Protein AF-A0A8X8BQG2-F1 (afdb_monomer)

Solvent-accessible surface area (backbone atoms only — not comparable to full-atom values): 19677 Å² total; per-residue (Å²): 138,83,87,87,82,85,88,84,84,89,86,85,85,83,85,85,86,86,89,79,78,87,89,85,77,89,82,87,79,93,73,88,74,82,78,66,83,71,73,74,76,80,75,81,67,87,58,56,79,71,56,56,51,52,53,51,52,50,52,40,52,55,46,50,55,50,38,54,52,51,52,53,52,43,35,76,75,66,56,74,78,69,83,87,83,78,86,68,74,80,77,74,80,83,76,77,84,82,78,90,73,93,65,64,83,70,55,57,54,55,48,52,51,49,52,50,51,51,52,48,39,53,50,45,51,53,48,40,53,50,51,50,52,50,47,51,48,52,53,46,48,64,68,71,39,53,66,60,54,49,50,51,53,50,51,52,50,51,52,51,51,49,54,53,50,51,52,53,51,51,53,52,48,53,53,51,51,52,51,50,50,53,51,52,50,52,54,48,51,55,50,52,52,50,49,52,52,50,51,54,52,48,54,53,52,53,51,52,51,49,52,53,50,52,55,52,50,54,51,51,53,51,50,52,52,52,51,49,53,53,51,51,53,51,51,52,50,52,50,52,50,53,52,49,54,53,50,52,54,52,50,52,54,50,52,54,52,49,51,54,50,52,53,51,52,51,52,52,51,51,51,52,50,52,51,51,52,52,51,54,51,52,51,52,50,52,53,51,50,52,54,50,49,53,53,51,49,53,50,49,54,52,49,50,50,51,51,50,52,52,46,53,50,52,51,50,50,49,52,50,51,48,50,56,53,46,52,59,50,57,73,60,73,82,118

pLDDT: mean 79.55, std 23.67, range [27.92, 98.81]

InterPro domains:
  IPR038807 Coiled-coil domain-containing protein 150 [PTHR35352] (35-330)

Sequence (335 aa):
MEPAGRWKTRGGLVPPPDREGASILVMQEASGDKMLRSAVPSLQIAATVPEALTVLQQRIRVAEEQADGLLRNLGTQGLSKVENVVSVEPLRPVSPIQIRNASSGESDVLWKNYETLVSRMCRLESIIQTLKLNLFRLETEKELNPTHSAQLAQQLSSLQAEHLEELRAAQREVMRVRQQLNQLTQEKEAAEDEAKRLAAALEIATASKMDAAMAAEDLKLMKSEMSRRLQEAKGELAQQFGQRVLLEQSHEGLLQRLQNMETAISVEREQVHELQQKCQALESDTQSVKQKLLKEQQRADELELKCKDLKMAADAEKSRLTEMAEERKASTELT

Secondary structure (DSSP, 8-state):
------------------------------------------------HHHHHHHHHHHHHHHHHHHHHHHHHHIIIIITT--S------PPP-----------HHHHHHHHHHHHHHHHHHHHHHHHHHHHHHHHHHHHHHHH-HHHHHHHHHHHHHHHHHHHHHHHHHHHHHHHHHHHHHHHHHHHHHHHHHHHHHHHHHHHHHHHHHHHHHHHHHHHHHHHHHHHHHHHHHHHHHHHHHHHHHHHHHHHHHHHHHHHHHHHHHHHHHHHHHHHHHHHHHHHHHHHHHHHHHHHHHHHHHHHHHHHHHHHHHHHHHHHHHHHHHHHHHTTS--

Organism: Polypterus senegalus (NCBI:txid55291)

Foldseek 3Di:
DDDDDDDDDDDDDDDDDDDDDDDDDDDDDDDDDPPDPPPPPPPPPVDDLVRVLVVLVVLLVVLVVLLVVLVVLVCVLPPVDDPDDDPPPDDDDPDDDDPDDDDDPVVVVSVVSVSVSVSSSVVSVVSSVVSVVVSVVSVVCVVVVVVVVVVVVVVVVVVVVVVVVVVVVVVVVVVVVVVVVVVVVVVVVVVVVVVVVVVVVVVVVVVVVVVVVVVVVVVVVVVVVVVVVVVVVVVVVVVVVVVVVVVVVVVVVVVVVVVVVVVVVVVVVVVVVVVVVVVVVVVVVVVVVVVVVVVVVVVVVVVVVVVVVVVVVVVVVVVVVVVVVVVVVVVVVVD

Radius of gyration: 100.89 Å; Cα contacts (8 Å, |Δi|>4): 34; chains: 1; bounding box: 178×68×283 Å

Mean predicted aligned error: 19.78 Å

Structure (mmCIF, N/CA/C/O backbone):
data_AF-A0A8X8BQG2-F1
#
_entry.id   AF-A0A8X8BQG2-F1
#
loop_
_atom_site.group_PDB
_atom_site.id
_atom_site.type_symbol
_atom_site.label_atom_id
_atom_site.label_alt_id
_atom_site.label_comp_id
_atom_site.label_asym_id
_atom_site.label_entity_id
_atom_site.label_seq_id
_atom_site.pdbx_PDB_ins_code
_atom_site.Cartn_x
_atom_site.Cartn_y
_atom_site.Cartn_z
_atom_site.occupancy
_atom_site.B_iso_or_equiv
_atom_site.auth_seq_id
_atom_site.auth_comp_id
_atom_site.auth_asym_id
_atom_site.auth_atom_id
_atom_site.pdbx_PDB_model_num
ATOM 1 N N . MET A 1 1 ? -16.657 -31.973 24.631 1.00 43.72 1 MET A N 1
ATOM 2 C CA . MET A 1 1 ? -16.948 -33.266 25.281 1.00 43.72 1 MET A CA 1
ATOM 3 C C . MET A 1 1 ? -16.886 -33.051 26.782 1.00 43.72 1 MET A C 1
ATOM 5 O O . MET A 1 1 ? -15.828 -33.159 27.374 1.00 43.72 1 MET A O 1
ATOM 9 N N . GLU A 1 2 ? -18.013 -32.682 27.371 1.00 50.88 2 GLU A N 1
ATOM 10 C CA . GLU A 1 2 ? -18.410 -33.208 28.680 1.00 50.88 2 GLU A CA 1
ATOM 11 C C . GLU A 1 2 ? -19.417 -34.335 28.368 1.00 50.88 2 GLU A C 1
ATOM 13 O O . GLU A 1 2 ? -20.003 -34.285 27.275 1.00 50.88 2 GLU A O 1
ATOM 18 N N . PRO A 1 3 ? -19.623 -35.364 29.219 1.00 56.59 3 PRO A N 1
ATOM 19 C CA . PRO A 1 3 ? -20.464 -35.126 30.399 1.00 56.59 3 PRO A CA 1
ATOM 20 C C . PRO A 1 3 ? -20.288 -36.097 31.592 1.00 56.59 3 PRO A C 1
ATOM 22 O O . PRO A 1 3 ? -19.560 -37.082 31.533 1.00 56.59 3 PRO A O 1
ATOM 25 N N . ALA A 1 4 ? -21.122 -35.842 32.609 1.00 41.09 4 ALA A N 1
ATOM 26 C CA . ALA A 1 4 ? -21.548 -36.701 33.727 1.00 41.09 4 ALA A CA 1
ATOM 27 C C . ALA A 1 4 ? -20.751 -36.524 35.033 1.00 41.09 4 ALA A C 1
ATOM 29 O O . ALA A 1 4 ? -19.535 -36.574 35.042 1.00 41.09 4 ALA A O 1
ATOM 30 N N . GLY A 1 5 ? -21.362 -36.347 36.206 1.00 38.25 5 GLY A N 1
ATOM 31 C CA . GLY A 1 5 ? -22.767 -36.396 36.613 1.00 38.25 5 GLY A CA 1
ATOM 32 C C . GLY A 1 5 ? -22.914 -35.751 38.002 1.00 38.25 5 GLY A C 1
ATOM 33 O O . GLY A 1 5 ? -21.965 -35.668 38.767 1.00 38.25 5 GLY A O 1
ATOM 34 N N . ARG A 1 6 ? -24.051 -35.111 38.282 1.00 41.34 6 ARG A N 1
ATOM 35 C CA . ARG A 1 6 ? -25.213 -35.686 38.993 1.00 41.34 6 ARG A CA 1
ATOM 36 C C . ARG A 1 6 ? -25.155 -35.516 40.530 1.00 41.34 6 ARG A C 1
ATOM 38 O O . ARG A 1 6 ? -24.670 -36.363 41.261 1.00 41.34 6 ARG A O 1
ATOM 45 N N . TRP A 1 7 ? -25.741 -34.397 40.959 1.00 39.78 7 TRP A N 1
ATOM 46 C CA . TRP A 1 7 ? -26.544 -34.098 42.158 1.00 39.78 7 TRP A CA 1
ATOM 47 C C . TRP A 1 7 ? -26.941 -35.245 43.118 1.00 39.78 7 TRP A C 1
ATOM 49 O O . TRP A 1 7 ? -27.477 -36.253 42.657 1.00 39.78 7 TRP A O 1
ATOM 59 N N . LYS A 1 8 ? -26.867 -34.990 44.445 1.00 43.44 8 LYS A N 1
ATOM 60 C CA . LYS A 1 8 ? -27.915 -35.266 45.477 1.00 43.44 8 LYS A CA 1
ATOM 61 C C . LYS A 1 8 ? -27.470 -34.789 46.882 1.00 43.44 8 LYS A C 1
ATOM 63 O O . LYS A 1 8 ? -26.455 -35.238 47.390 1.00 43.44 8 LYS A O 1
ATOM 68 N N . THR A 1 9 ? -28.022 -33.681 47.394 1.00 40.78 9 THR A N 1
ATOM 69 C CA . THR A 1 9 ? -29.116 -33.531 48.399 1.00 40.78 9 THR A CA 1
ATOM 70 C C . THR A 1 9 ? -28.762 -33.811 49.866 1.00 40.78 9 THR A C 1
ATOM 72 O O . THR A 1 9 ? -28.490 -34.943 50.252 1.00 40.78 9 THR A O 1
ATOM 75 N N . ARG A 1 10 ? -28.901 -32.756 50.687 1.00 41.41 10 ARG A N 1
ATOM 76 C CA . ARG A 1 10 ? -29.062 -32.794 52.150 1.00 41.41 10 ARG A CA 1
ATOM 77 C C . ARG A 1 10 ? -30.312 -33.592 52.523 1.00 41.41 10 ARG A C 1
ATOM 79 O O . ARG A 1 10 ? -31.368 -33.357 51.944 1.00 41.41 10 ARG A O 1
ATOM 86 N N . GLY A 1 11 ? -30.201 -34.437 53.542 1.00 36.44 11 GLY A N 1
ATOM 87 C CA . GLY A 1 11 ? -31.326 -34.951 54.317 1.00 36.44 11 GLY A CA 1
ATOM 88 C C . GLY A 1 11 ? -31.199 -34.455 55.752 1.00 36.44 11 GLY A C 1
ATOM 89 O O . GLY A 1 11 ? -30.477 -35.047 56.543 1.00 36.44 11 GLY A O 1
ATOM 90 N N . GLY A 1 12 ? -31.851 -33.336 56.062 1.00 40.69 12 GLY A N 1
ATOM 91 C CA . GLY A 1 12 ? -32.166 -32.937 57.429 1.00 40.69 12 GLY A CA 1
ATOM 92 C C . GLY A 1 12 ? -33.659 -33.153 57.624 1.00 40.69 12 GLY A C 1
ATOM 93 O O . GLY A 1 12 ? -34.451 -32.479 56.971 1.00 40.69 12 GLY A O 1
ATOM 94 N N . LEU A 1 13 ? -34.025 -34.114 58.471 1.00 38.75 13 LEU A N 1
ATOM 95 C CA . LEU A 1 13 ? -35.400 -34.378 58.885 1.00 38.75 13 LEU A CA 1
ATOM 96 C C . LEU A 1 13 ? -35.421 -34.432 60.417 1.00 38.75 13 LEU A C 1
ATOM 98 O O . LEU A 1 13 ? -35.008 -35.417 61.018 1.00 38.75 13 LEU A O 1
ATOM 102 N N . VAL A 1 14 ? -35.873 -33.344 61.030 1.00 54.09 14 VAL A N 1
ATOM 103 C CA . VAL A 1 14 ? -36.501 -33.306 62.358 1.00 54.09 14 VAL A CA 1
ATOM 104 C C . VAL A 1 14 ? -37.635 -32.299 62.193 1.00 54.09 14 VAL A C 1
ATOM 106 O O . VAL A 1 14 ? -37.362 -31.180 61.748 1.00 54.09 14 VAL A O 1
ATOM 109 N N . PRO A 1 15 ? -38.904 -32.711 62.362 1.00 52.19 15 PRO A N 1
ATOM 110 C CA . PRO A 1 15 ? -39.670 -32.283 63.546 1.00 52.19 15 PRO A CA 1
ATOM 111 C C . PRO A 1 15 ? -40.758 -33.336 63.941 1.00 52.19 15 PRO A C 1
ATOM 113 O O . PRO A 1 15 ? -40.681 -34.461 63.458 1.00 52.19 15 PRO A O 1
ATOM 116 N N . PRO A 1 16 ? -41.753 -33.038 64.807 1.00 51.84 16 PRO A N 1
ATOM 117 C CA . PRO A 1 16 ? -41.630 -33.051 66.264 1.00 51.84 16 PRO A CA 1
ATOM 118 C C . PRO A 1 16 ? -42.799 -33.894 66.883 1.00 51.84 16 PRO A C 1
ATOM 120 O O . PRO A 1 16 ? -43.162 -34.886 66.261 1.00 51.84 16 PRO A O 1
ATOM 123 N N . PRO A 1 17 ? -43.331 -33.644 68.104 1.00 44.53 17 PRO A N 1
ATOM 124 C CA . PRO A 1 17 ? -43.774 -34.703 69.009 1.00 44.53 17 PRO A CA 1
ATOM 125 C C . PRO A 1 17 ? -45.245 -35.118 68.829 1.00 44.53 17 PRO A C 1
ATOM 127 O O . PRO A 1 17 ? -46.135 -34.274 68.700 1.00 44.53 17 PRO A O 1
ATOM 130 N N . ASP A 1 18 ? -45.504 -36.417 68.956 1.00 36.09 18 ASP A N 1
ATOM 131 C CA . ASP A 1 18 ? -46.854 -36.937 69.137 1.00 36.09 18 ASP A CA 1
ATOM 132 C C . ASP A 1 18 ? -47.350 -36.684 70.565 1.00 36.09 18 ASP A C 1
ATOM 134 O O . ASP A 1 18 ? -46.710 -37.011 71.568 1.00 36.09 18 ASP A O 1
ATOM 138 N N . ARG A 1 19 ? -48.530 -36.066 70.618 1.00 45.44 19 ARG A N 1
ATOM 139 C CA . ARG A 1 19 ? -49.443 -36.037 71.756 1.00 45.44 19 ARG A CA 1
ATOM 140 C C . ARG A 1 19 ? -50.171 -37.377 71.836 1.00 45.44 19 ARG A C 1
ATOM 142 O O . ARG A 1 19 ? -51.072 -37.584 71.041 1.00 45.44 19 ARG A O 1
ATOM 149 N N . GLU A 1 20 ? -49.911 -38.160 72.870 1.00 35.06 20 GLU A N 1
ATOM 150 C CA . GLU A 1 20 ? -50.863 -39.059 73.543 1.00 35.06 20 GLU A CA 1
ATOM 151 C C . GLU A 1 20 ? -50.323 -39.209 74.975 1.00 35.06 20 GLU A C 1
ATOM 153 O O . GLU A 1 20 ? -49.119 -39.243 75.184 1.00 35.06 20 GLU A O 1
ATOM 158 N N . GLY A 1 21 ? -51.082 -39.235 76.056 1.00 33.41 21 GLY A N 1
ATOM 159 C CA . GLY A 1 21 ? -52.504 -39.368 76.253 1.00 33.41 21 GLY A CA 1
ATOM 160 C C . GLY A 1 21 ? -52.675 -39.739 77.728 1.00 33.41 21 GLY A C 1
ATOM 161 O O . GLY A 1 21 ? -51.846 -40.438 78.298 1.00 33.41 21 GLY A O 1
ATOM 162 N N . ALA A 1 22 ? -53.738 -39.209 78.321 1.00 31.59 22 ALA A N 1
ATOM 163 C CA . ALA A 1 22 ? -54.476 -39.755 79.456 1.00 31.59 22 ALA A CA 1
ATOM 164 C C . ALA A 1 22 ? -53.711 -40.236 80.714 1.00 31.59 22 ALA A C 1
ATOM 166 O O . ALA A 1 22 ? -53.231 -41.360 80.790 1.00 31.59 22 ALA A O 1
ATOM 167 N N . SER A 1 23 ? -53.855 -39.461 81.795 1.00 30.25 23 SER A N 1
ATOM 168 C CA . SER A 1 23 ? -54.240 -40.044 83.086 1.00 30.25 23 SER A CA 1
ATOM 169 C C . SER A 1 23 ? -55.621 -39.519 83.460 1.00 30.25 23 SER A C 1
ATOM 171 O O . SER A 1 23 ? -55.797 -38.358 83.824 1.00 30.25 23 SER A O 1
ATOM 173 N N . ILE A 1 24 ? -56.600 -40.406 83.310 1.00 39.25 24 ILE A N 1
ATOM 174 C CA . ILE A 1 24 ? -57.913 -40.357 83.944 1.00 39.25 24 ILE A CA 1
ATOM 175 C C . ILE A 1 24 ? -57.762 -41.044 85.304 1.00 39.25 24 ILE A C 1
ATOM 177 O O . ILE A 1 24 ? -57.323 -42.188 85.346 1.00 39.25 24 ILE A O 1
ATOM 181 N N . LEU A 1 25 ? -58.165 -40.372 86.381 1.00 33.66 25 LEU A N 1
ATOM 182 C CA . LEU A 1 25 ? -58.749 -40.959 87.599 1.00 33.66 25 LEU A CA 1
ATOM 183 C C . LEU A 1 25 ? -59.399 -39.783 88.358 1.00 33.66 25 LEU A C 1
ATOM 185 O O . LEU A 1 25 ? -58.705 -38.914 88.872 1.00 33.66 25 LEU A O 1
ATOM 189 N N . VAL A 1 26 ? -60.687 -39.501 88.151 1.00 36.78 26 VAL A N 1
ATOM 190 C CA . VAL A 1 26 ? -61.825 -40.018 88.940 1.00 36.78 26 VAL A CA 1
ATOM 191 C C . VAL A 1 26 ? -61.576 -39.942 90.447 1.00 36.78 26 VAL A C 1
ATOM 193 O O . VAL A 1 26 ? -60.887 -40.805 90.970 1.00 36.78 26 VAL A O 1
ATOM 196 N N . MET A 1 27 ? -62.198 -38.960 91.111 1.00 29.66 27 MET A N 1
ATOM 197 C CA . MET A 1 27 ? -63.018 -39.087 92.335 1.00 29.66 27 MET A CA 1
ATOM 198 C C . MET A 1 27 ? -63.899 -37.817 92.386 1.00 29.66 27 MET A C 1
ATOM 200 O O . MET A 1 27 ? -63.373 -36.713 92.379 1.00 29.66 27 MET A O 1
ATOM 204 N N . GLN A 1 28 ? -65.196 -37.867 92.086 1.00 29.77 28 GLN A N 1
ATOM 205 C CA . GLN A 1 28 ? -66.304 -38.429 92.864 1.00 29.77 28 GLN A CA 1
ATOM 206 C C . GLN A 1 28 ? -66.872 -37.428 93.889 1.00 29.77 28 GLN A C 1
ATOM 208 O O . GLN A 1 28 ? -66.160 -36.857 94.703 1.00 29.77 28 GLN A O 1
ATOM 213 N N . GLU A 1 29 ? -68.198 -37.296 93.794 1.00 27.92 29 GLU A N 1
ATOM 214 C CA . GLU A 1 29 ? -69.158 -36.791 94.781 1.00 27.92 29 GLU A CA 1
ATOM 215 C C . GLU A 1 29 ? -69.366 -35.277 94.929 1.00 27.92 29 GLU A C 1
ATOM 217 O O . GLU A 1 29 ? -68.832 -34.578 95.784 1.00 27.92 29 GLU A O 1
ATOM 222 N N . ALA A 1 30 ? -70.337 -34.822 94.134 1.00 35.78 30 ALA A N 1
ATOM 223 C CA . ALA A 1 30 ? -71.297 -33.815 94.541 1.00 35.78 30 ALA A CA 1
ATOM 224 C C . ALA A 1 30 ? -72.004 -34.254 95.838 1.00 35.78 30 ALA A C 1
ATOM 226 O O . ALA A 1 30 ? -72.885 -35.112 95.817 1.00 35.78 30 ALA A O 1
ATOM 227 N N . SER A 1 31 ? -71.641 -33.628 96.956 1.00 31.09 31 SER A N 1
ATOM 228 C CA . SER A 1 31 ? -72.487 -33.563 98.144 1.00 31.09 31 SER A CA 1
ATOM 229 C C . SER A 1 31 ? -73.116 -32.177 98.178 1.00 31.09 31 SER A C 1
ATOM 231 O O . SER A 1 31 ? -72.439 -31.164 98.358 1.00 31.09 31 SER A O 1
ATOM 233 N N . GLY A 1 32 ? -74.416 -32.128 97.893 1.00 44.62 32 GLY A N 1
ATOM 234 C CA . GLY A 1 32 ? -75.208 -30.918 98.004 1.00 44.62 32 GLY A CA 1
ATOM 235 C C . GLY A 1 32 ? -75.351 -30.544 99.467 1.00 44.62 32 GLY A C 1
ATOM 236 O O . GLY A 1 32 ? -76.166 -31.140 100.166 1.00 44.62 32 GLY A O 1
ATOM 237 N N . ASP A 1 33 ? -74.607 -29.531 99.902 1.00 28.62 33 ASP A N 1
ATOM 238 C CA . ASP A 1 33 ? -74.829 -28.922 101.202 1.00 28.62 33 ASP A CA 1
ATOM 239 C C . ASP A 1 33 ? -75.631 -27.632 101.027 1.00 28.62 33 ASP A C 1
ATOM 241 O O . ASP A 1 33 ? -75.160 -26.592 100.556 1.00 28.62 33 ASP A O 1
ATOM 245 N N . LYS A 1 34 ? -76.915 -27.737 101.372 1.00 39.34 34 LYS A N 1
ATOM 246 C CA . LYS A 1 34 ? -77.787 -26.599 101.634 1.00 39.34 34 LYS A CA 1
ATOM 247 C C . LYS A 1 34 ? -77.178 -25.839 102.812 1.00 39.34 34 LYS A C 1
ATOM 249 O O . LYS A 1 34 ? -77.513 -26.125 103.958 1.00 39.34 34 LYS A O 1
ATOM 254 N N . MET A 1 35 ? -76.350 -24.827 102.556 1.00 28.84 35 MET A N 1
ATOM 255 C CA . MET A 1 35 ? -76.035 -23.836 103.585 1.00 28.84 35 MET A CA 1
ATOM 256 C C . MET A 1 35 ? -77.265 -22.954 103.795 1.00 28.84 35 MET A C 1
ATOM 258 O O . MET A 1 35 ? -77.428 -21.866 103.242 1.00 28.84 35 MET A O 1
ATOM 262 N N . LEU A 1 36 ? -78.159 -23.487 104.629 1.00 35.44 36 LEU A N 1
ATOM 263 C CA . LEU A 1 36 ? -78.955 -22.722 105.567 1.00 35.44 36 LEU A CA 1
ATOM 264 C C . LEU A 1 36 ? -78.136 -21.508 105.996 1.00 35.44 36 LEU A C 1
ATOM 266 O O . LEU A 1 36 ? -76.979 -21.637 106.396 1.00 35.44 36 LEU A O 1
ATOM 270 N N . ARG A 1 37 ? -78.751 -20.333 105.876 1.00 37.59 37 ARG A N 1
ATOM 271 C CA . ARG A 1 37 ? -78.286 -19.074 106.444 1.00 37.59 37 ARG A CA 1
ATOM 272 C C . ARG A 1 37 ? -77.947 -19.335 107.915 1.00 37.59 37 ARG A C 1
ATOM 274 O O . ARG A 1 37 ? -78.824 -19.262 108.770 1.00 37.59 37 ARG A O 1
ATOM 281 N N . SER A 1 38 ? -76.691 -19.679 108.199 1.00 29.20 38 SER A N 1
ATOM 282 C CA . SER A 1 38 ? -76.178 -19.721 109.557 1.00 29.20 38 SER A CA 1
ATOM 283 C C . SER A 1 38 ? -76.206 -18.277 110.001 1.00 29.20 38 SER A C 1
ATOM 285 O O . SER A 1 38 ? -75.390 -17.464 109.564 1.00 29.20 38 SER A O 1
ATOM 287 N N . ALA A 1 39 ? -77.228 -17.937 110.784 1.00 36.00 39 ALA A N 1
ATOM 288 C CA . ALA A 1 39 ? -77.245 -16.711 111.546 1.00 36.00 39 ALA A CA 1
ATOM 289 C C . ALA A 1 39 ? -75.889 -16.641 112.244 1.00 36.00 39 ALA A C 1
ATOM 291 O O . ALA A 1 39 ? -75.544 -17.528 113.024 1.00 36.00 39 ALA A O 1
ATOM 292 N N . VAL A 1 40 ? -75.086 -15.644 111.870 1.00 31.53 40 VAL A N 1
ATOM 293 C CA . VAL A 1 40 ? -73.849 -15.333 112.575 1.00 31.53 40 VAL A CA 1
ATOM 294 C C . VAL A 1 40 ? -74.253 -15.226 114.043 1.00 31.53 40 VAL A C 1
ATOM 296 O O . VAL A 1 40 ? -75.119 -14.396 114.349 1.00 31.53 40 VAL A O 1
ATOM 299 N N . PRO A 1 41 ? -73.725 -16.076 114.942 1.00 31.58 41 PRO A N 1
ATOM 300 C CA . PRO A 1 41 ? -73.991 -15.913 116.354 1.00 31.58 41 PRO A CA 1
ATOM 301 C C . PRO A 1 41 ? -73.553 -14.497 116.684 1.00 31.58 41 PRO A C 1
ATOM 303 O O . PRO A 1 41 ? -72.407 -14.118 116.427 1.00 31.58 41 PRO A O 1
ATOM 306 N N . SER A 1 42 ? -74.482 -13.689 117.184 1.00 35.66 42 SER A N 1
ATOM 307 C CA . SER A 1 42 ? -74.118 -12.417 117.782 1.00 35.66 42 SER A CA 1
ATOM 308 C C . SER A 1 42 ? -73.311 -12.779 119.019 1.00 35.66 42 SER A C 1
ATOM 310 O O . SER A 1 42 ? -73.880 -13.018 120.081 1.00 35.66 42 SER A O 1
ATOM 312 N N . LEU A 1 43 ? -71.990 -12.912 118.865 1.00 35.16 43 LEU A N 1
ATOM 313 C CA . LEU A 1 43 ? -71.078 -12.897 119.991 1.00 35.16 43 LEU A CA 1
ATOM 314 C C . LEU A 1 43 ? -71.271 -11.518 120.615 1.00 35.16 43 LEU A C 1
ATOM 316 O O . LEU A 1 43 ? -70.682 -10.530 120.182 1.00 35.16 43 LEU A O 1
ATOM 320 N N . GLN A 1 44 ? -72.153 -11.455 121.609 1.00 40.69 44 GLN A N 1
ATOM 321 C CA . GLN A 1 44 ? -72.168 -10.393 122.597 1.00 40.69 44 GLN A CA 1
ATOM 322 C C . GLN A 1 44 ? -70.884 -10.546 123.414 1.00 40.69 44 GLN A C 1
ATOM 324 O O . GLN A 1 44 ? -70.886 -10.998 124.553 1.00 40.69 44 GLN A O 1
ATOM 329 N N . ILE A 1 45 ? -69.754 -10.222 122.789 1.00 38.88 45 ILE A N 1
ATOM 330 C CA . ILE A 1 45 ? -68.567 -9.835 123.524 1.00 38.88 45 ILE A CA 1
ATOM 331 C C . ILE A 1 45 ? -68.932 -8.453 124.038 1.00 38.88 45 ILE A C 1
ATOM 333 O O . ILE A 1 45 ? -69.142 -7.530 123.249 1.00 38.88 45 ILE A O 1
ATOM 337 N N . ALA A 1 46 ? -69.071 -8.337 125.355 1.00 39.09 46 ALA A N 1
ATOM 338 C CA . ALA A 1 46 ? -69.074 -7.061 126.047 1.00 39.09 46 ALA A CA 1
ATOM 339 C C . ALA A 1 46 ? -67.688 -6.421 125.861 1.00 39.09 46 ALA A C 1
ATOM 341 O O . ALA A 1 46 ? -66.869 -6.398 126.770 1.00 39.09 46 ALA A O 1
ATOM 342 N N . ALA A 1 47 ? -67.406 -5.984 124.635 1.00 43.06 47 ALA A N 1
ATOM 343 C CA . ALA A 1 47 ? -66.249 -5.190 124.307 1.00 43.06 47 ALA A CA 1
ATOM 344 C C . ALA A 1 47 ? -66.525 -3.811 124.886 1.00 43.06 47 ALA A C 1
ATOM 346 O O . ALA A 1 47 ? -67.537 -3.175 124.566 1.00 43.06 47 ALA A O 1
ATOM 347 N N . THR A 1 48 ? -65.639 -3.350 125.756 1.00 47.94 48 THR A N 1
ATOM 348 C CA . THR A 1 48 ? -65.657 -1.937 126.125 1.00 47.94 48 THR A CA 1
ATOM 349 C C . THR A 1 48 ? -65.455 -1.117 124.840 1.00 47.94 48 THR A C 1
ATOM 351 O O . THR A 1 48 ? -64.741 -1.544 123.933 1.00 47.94 48 THR A O 1
ATOM 354 N N . VAL A 1 49 ? -66.102 0.050 124.713 1.00 56.38 49 VAL A N 1
ATOM 355 C CA . VAL A 1 49 ? -66.047 0.935 123.520 1.00 56.38 49 VAL A CA 1
ATOM 356 C C . VAL A 1 49 ? -64.636 1.073 122.883 1.00 56.38 49 VAL A C 1
ATOM 358 O O . VAL A 1 49 ? -64.558 1.115 121.652 1.00 56.38 49 VAL A O 1
ATOM 361 N N . PRO A 1 50 ? -63.515 1.066 123.641 1.00 61.66 50 PRO A N 1
ATOM 362 C CA . PRO A 1 50 ? -62.156 1.073 123.083 1.00 61.66 50 PRO A CA 1
ATOM 363 C C . PRO A 1 50 ? -61.743 -0.188 122.296 1.00 61.66 50 PRO A C 1
ATOM 365 O O . PRO A 1 50 ? -61.026 -0.076 121.305 1.00 61.66 50 PRO A O 1
ATOM 368 N N . GLU A 1 51 ? -62.186 -1.383 122.689 1.00 66.88 51 GLU A N 1
ATOM 369 C CA . GLU A 1 51 ? -61.772 -2.662 122.078 1.00 66.88 51 GLU A CA 1
ATOM 370 C C . GLU A 1 51 ? -62.458 -2.909 120.723 1.00 66.88 51 GLU A C 1
ATOM 372 O O . GLU A 1 51 ? -61.864 -3.454 119.795 1.00 66.88 51 GLU A O 1
ATOM 377 N N . ALA A 1 52 ? -63.699 -2.446 120.554 1.00 69.56 52 ALA A N 1
ATOM 378 C CA . ALA A 1 52 ? -64.391 -2.508 119.265 1.00 69.56 52 ALA A CA 1
ATOM 379 C C . ALA A 1 52 ? -63.752 -1.575 118.215 1.00 69.56 52 ALA A C 1
ATOM 381 O O . ALA A 1 52 ? -63.722 -1.899 117.023 1.00 69.56 52 ALA A O 1
ATOM 382 N N . LEU A 1 53 ? -63.205 -0.434 118.653 1.00 76.12 53 LEU A N 1
ATOM 383 C CA . LEU A 1 53 ? -62.497 0.518 117.793 1.00 76.12 53 LEU A CA 1
ATOM 384 C C . LEU A 1 53 ? -61.166 -0.054 117.283 1.00 76.12 53 LEU A C 1
ATOM 386 O O . LEU A 1 53 ? -60.866 0.097 116.099 1.00 76.12 53 LEU A O 1
ATOM 390 N N . THR A 1 54 ? -60.395 -0.749 118.127 1.00 82.19 54 THR A N 1
ATOM 391 C CA . THR A 1 54 ? -59.119 -1.366 117.715 1.00 82.19 54 THR A CA 1
ATOM 392 C C . THR A 1 54 ? -59.331 -2.522 116.738 1.00 82.19 54 THR A C 1
ATOM 394 O O . THR A 1 54 ? -58.621 -2.615 115.735 1.00 82.19 54 THR A O 1
ATOM 397 N N . VAL A 1 55 ? -60.356 -3.355 116.952 1.00 84.88 55 VAL A N 1
ATOM 398 C CA . VAL A 1 55 ? -60.731 -4.427 116.012 1.00 84.88 55 VAL A CA 1
ATOM 399 C C . VAL A 1 55 ? -61.160 -3.856 114.656 1.00 84.88 55 VAL A C 1
ATOM 401 O O . VAL A 1 55 ? -60.761 -4.377 113.612 1.00 84.88 55 VAL A O 1
ATOM 404 N N . LEU A 1 56 ? -61.941 -2.771 114.642 1.00 85.06 56 LEU A N 1
ATOM 405 C CA . LEU A 1 56 ? -62.371 -2.121 113.402 1.00 85.06 56 LEU A CA 1
ATOM 406 C C . LEU A 1 56 ? -61.196 -1.469 112.659 1.00 85.06 56 LEU A C 1
ATOM 408 O O . LEU A 1 56 ? -61.083 -1.619 111.445 1.00 85.06 56 LEU A O 1
ATOM 412 N N . GLN A 1 57 ? -60.281 -0.818 113.378 1.00 85.69 57 GLN A N 1
ATOM 413 C CA . GLN A 1 57 ? -59.039 -0.291 112.807 1.00 85.69 57 GLN A CA 1
ATOM 414 C C . GLN A 1 57 ? -58.161 -1.397 112.210 1.00 85.69 57 GLN A C 1
ATOM 416 O O . GLN A 1 57 ? -57.605 -1.210 111.130 1.00 85.69 57 GLN A O 1
ATOM 421 N N . GLN A 1 58 ? -58.063 -2.555 112.868 1.00 89.94 58 GLN A N 1
ATOM 422 C CA . GLN A 1 58 ? -57.314 -3.694 112.339 1.00 89.94 58 GLN A CA 1
ATOM 423 C C . GLN A 1 58 ? -57.956 -4.249 111.063 1.00 89.94 58 GLN A C 1
ATOM 425 O O . GLN A 1 58 ? -57.256 -4.518 110.090 1.00 89.94 58 GLN A O 1
ATOM 430 N N . ARG A 1 59 ? -59.288 -4.376 111.030 1.00 89.06 59 ARG A N 1
ATOM 431 C CA . ARG A 1 59 ? -60.017 -4.799 109.823 1.00 89.06 59 ARG A CA 1
ATOM 432 C C . ARG A 1 59 ? -59.837 -3.824 108.663 1.00 89.06 59 ARG A C 1
ATOM 434 O O . ARG A 1 59 ? -59.675 -4.273 107.536 1.00 89.06 59 ARG A O 1
ATOM 441 N N . ILE A 1 60 ? -59.802 -2.522 108.946 1.00 90.75 60 ILE A N 1
ATOM 442 C CA . ILE A 1 60 ? -59.499 -1.489 107.948 1.00 90.75 60 ILE A CA 1
ATOM 443 C C . ILE A 1 60 ? -58.086 -1.671 107.387 1.00 90.75 60 ILE A C 1
ATOM 445 O O . ILE A 1 60 ? -57.942 -1.673 106.172 1.00 90.75 60 ILE A O 1
ATOM 449 N N . ARG A 1 61 ? -57.064 -1.892 108.229 1.00 91.00 61 ARG A N 1
ATOM 450 C CA . ARG A 1 61 ? -55.689 -2.136 107.745 1.00 91.00 61 ARG A CA 1
ATOM 451 C C . ARG A 1 61 ? -55.608 -3.359 106.835 1.00 91.00 61 ARG A C 1
ATOM 453 O O . ARG A 1 61 ? -55.042 -3.277 105.754 1.00 91.00 61 ARG A O 1
ATOM 460 N N . VAL A 1 62 ? -56.226 -4.469 107.239 1.00 92.44 62 VAL A N 1
ATOM 461 C CA . VAL A 1 62 ? -56.265 -5.695 106.424 1.00 92.44 62 VAL A CA 1
ATOM 462 C C . VAL A 1 62 ? -57.008 -5.461 105.103 1.00 92.44 62 VAL A C 1
ATOM 464 O O . VAL A 1 62 ? -56.584 -5.950 104.059 1.00 92.44 62 VAL A O 1
ATOM 467 N N . ALA A 1 63 ? -58.100 -4.693 105.122 1.00 91.38 63 ALA A N 1
ATOM 468 C CA . ALA A 1 63 ? -58.835 -4.321 103.917 1.00 91.38 63 ALA A CA 1
ATOM 469 C C . ALA A 1 63 ? -57.992 -3.433 102.979 1.00 91.38 63 ALA A C 1
ATOM 471 O O . ALA A 1 63 ? -58.016 -3.624 101.765 1.00 91.38 63 ALA A O 1
ATOM 472 N N . GLU A 1 64 ? -57.205 -2.504 103.520 1.00 91.00 64 GLU A N 1
ATOM 473 C CA . GLU A 1 64 ? -56.275 -1.670 102.744 1.00 91.00 64 GLU A CA 1
ATOM 474 C C . GLU A 1 64 ? -55.177 -2.510 102.091 1.00 91.00 64 GLU A C 1
ATOM 476 O O . GLU A 1 64 ? -54.981 -2.428 100.880 1.00 91.00 64 GLU A O 1
ATOM 481 N N . GLU A 1 65 ? -54.546 -3.406 102.850 1.00 93.38 65 GLU A N 1
ATOM 482 C CA . GLU A 1 65 ? -53.556 -4.350 102.318 1.00 93.38 65 GLU A CA 1
ATOM 483 C C . GLU A 1 65 ? -54.152 -5.252 101.223 1.00 93.38 65 GLU A C 1
ATOM 485 O O . GLU A 1 65 ? -53.502 -5.530 100.208 1.00 93.38 65 GLU A O 1
ATOM 490 N N . GLN A 1 66 ? -55.406 -5.684 101.392 1.00 93.00 66 GLN A N 1
ATOM 491 C CA . GLN A 1 66 ? -56.126 -6.469 100.391 1.00 93.00 66 GLN A CA 1
ATOM 492 C C . GLN A 1 66 ? -56.422 -5.656 99.122 1.00 93.00 66 GLN A C 1
ATOM 494 O O . GLN A 1 66 ? -56.257 -6.178 98.017 1.00 93.00 66 GLN A O 1
ATOM 499 N N . ALA A 1 67 ? -56.844 -4.396 99.255 1.00 90.88 67 ALA A N 1
ATOM 500 C CA . ALA A 1 67 ? -57.081 -3.506 98.121 1.00 90.88 67 ALA A CA 1
ATOM 501 C C . ALA A 1 67 ? -55.784 -3.239 97.338 1.00 90.88 67 ALA A C 1
ATOM 503 O O . ALA A 1 67 ? -55.771 -3.369 96.112 1.00 90.88 67 ALA A O 1
ATOM 504 N N . ASP A 1 68 ? -54.679 -2.977 98.039 1.00 89.94 68 ASP A N 1
ATOM 505 C CA . ASP A 1 68 ? -53.353 -2.787 97.440 1.00 89.94 68 ASP A CA 1
ATOM 506 C C . ASP A 1 68 ? -52.852 -4.052 96.728 1.00 89.94 68 ASP A C 1
ATOM 508 O O . ASP A 1 68 ? -52.261 -3.984 95.646 1.00 89.94 68 ASP A O 1
ATOM 512 N N . GLY A 1 69 ? -53.106 -5.231 97.305 1.00 91.12 69 GLY A N 1
ATOM 513 C CA . GLY A 1 69 ? -52.820 -6.517 96.667 1.00 91.12 69 GLY A CA 1
ATOM 514 C C . GLY A 1 69 ? -53.576 -6.704 95.349 1.00 91.12 69 GLY A C 1
ATOM 515 O O . GLY A 1 69 ? -52.978 -7.086 94.343 1.00 91.12 69 GLY A O 1
ATOM 516 N N . LEU A 1 70 ? -54.872 -6.380 95.329 1.00 91.12 70 LEU A N 1
ATOM 517 C CA . LEU A 1 70 ? -55.702 -6.463 94.122 1.00 91.12 70 LEU A CA 1
ATOM 518 C C . LEU A 1 70 ? -55.266 -5.460 93.045 1.00 91.12 70 LEU A C 1
ATOM 520 O O . LEU A 1 70 ? -55.217 -5.815 91.868 1.00 91.12 70 LEU A O 1
ATOM 524 N N . LEU A 1 71 ? -54.893 -4.238 93.435 1.00 89.44 71 LEU A N 1
ATOM 525 C CA . LEU A 1 71 ? -54.372 -3.223 92.514 1.00 89.44 71 LEU A CA 1
ATOM 526 C C . LEU A 1 71 ? -53.073 -3.670 91.832 1.00 89.44 71 LEU A C 1
ATOM 528 O O . LEU A 1 71 ? -52.933 -3.512 90.618 1.00 89.44 71 LEU A O 1
ATOM 532 N N . ARG A 1 72 ? -52.142 -4.283 92.576 1.00 90.56 72 ARG A N 1
ATOM 533 C CA . ARG A 1 72 ? -50.906 -4.838 91.993 1.00 90.56 72 ARG A CA 1
ATOM 534 C C . ARG A 1 72 ? -51.191 -5.935 90.963 1.00 90.56 72 ARG A C 1
ATOM 536 O O . ARG A 1 72 ? -50.563 -5.941 89.906 1.00 90.56 72 ARG A O 1
ATOM 543 N N . ASN A 1 73 ? -52.157 -6.814 91.234 1.00 87.25 73 ASN A N 1
ATOM 544 C CA . ASN A 1 73 ? -52.543 -7.890 90.313 1.00 87.25 73 ASN A CA 1
ATOM 545 C C . ASN A 1 73 ? -53.191 -7.357 89.026 1.00 87.25 73 ASN A C 1
ATOM 547 O O . ASN A 1 73 ? -52.898 -7.843 87.938 1.00 87.25 73 ASN A O 1
ATOM 551 N N . LEU A 1 74 ? -54.021 -6.317 89.122 1.00 85.06 74 LEU A N 1
ATOM 552 C CA . LEU A 1 74 ? -54.563 -5.640 87.938 1.00 85.06 74 LEU A CA 1
ATOM 553 C C . LEU A 1 74 ? -53.453 -4.984 87.096 1.00 85.06 74 LEU A C 1
ATOM 555 O O . LEU A 1 74 ? -53.512 -4.988 85.865 1.00 85.06 74 LEU A O 1
ATOM 559 N N . GLY A 1 75 ? -52.412 -4.455 87.748 1.00 79.25 75 GLY A N 1
ATOM 560 C CA . GLY A 1 75 ? -51.249 -3.868 87.080 1.00 79.25 75 GLY A CA 1
ATOM 561 C C . GLY A 1 75 ? -50.449 -4.872 86.242 1.00 79.25 75 GLY A C 1
ATOM 562 O O . GLY A 1 75 ? -50.094 -4.562 85.105 1.00 79.25 75 GLY A O 1
ATOM 563 N N . THR A 1 76 ? -50.208 -6.083 86.757 1.00 78.69 76 THR A N 1
ATOM 564 C CA . THR A 1 76 ? -49.474 -7.143 86.032 1.00 78.69 76 THR A CA 1
ATOM 565 C C . THR A 1 76 ? -50.280 -7.750 84.886 1.00 78.69 76 THR A C 1
ATOM 567 O O . THR A 1 76 ? -49.698 -8.189 83.896 1.00 78.69 76 THR A O 1
ATOM 570 N N . GLN A 1 77 ? -51.611 -7.730 84.984 1.00 72.50 77 GLN A N 1
ATOM 571 C CA . GLN A 1 77 ? -52.522 -8.187 83.931 1.00 72.50 77 GLN A CA 1
ATOM 572 C C . GLN A 1 77 ? -52.785 -7.133 82.836 1.00 72.50 77 GLN A C 1
ATOM 574 O O . GLN A 1 77 ? -53.525 -7.411 81.896 1.00 72.50 77 GLN A O 1
ATOM 579 N N . GLY A 1 78 ? -52.133 -5.962 82.902 1.00 63.53 78 GLY A N 1
ATOM 580 C CA . GLY A 1 78 ? -52.039 -5.020 81.778 1.00 63.53 78 GLY A CA 1
ATOM 581 C C . GLY A 1 78 ? -52.655 -3.635 81.995 1.00 63.53 78 GLY A C 1
ATOM 582 O O . GLY A 1 78 ? -52.557 -2.801 81.100 1.00 63.53 78 GLY A O 1
ATOM 583 N N . LEU A 1 79 ? -53.224 -3.330 83.168 1.00 53.88 79 LEU A N 1
ATOM 584 C CA . LEU A 1 79 ? -53.810 -2.007 83.453 1.00 53.88 79 LEU A CA 1
ATOM 585 C C . LEU A 1 79 ? -52.829 -0.977 84.040 1.00 53.88 79 LEU A C 1
ATOM 587 O O . LEU A 1 79 ? -53.249 0.082 84.499 1.00 53.88 79 LEU A O 1
ATOM 591 N N . SER A 1 80 ? -51.515 -1.219 83.995 1.00 45.16 80 SER A N 1
ATOM 592 C CA . SER A 1 80 ? -50.503 -0.295 84.548 1.00 45.16 80 SER A CA 1
ATOM 593 C C . SER A 1 80 ? -50.446 1.096 83.874 1.00 45.16 80 SER A C 1
ATOM 595 O O . SER A 1 80 ? -49.616 1.920 84.259 1.00 45.16 80 SER A O 1
ATOM 597 N N . LYS A 1 81 ? -51.306 1.393 82.892 1.00 45.94 81 LYS A N 1
ATOM 598 C CA . LYS A 1 81 ? -51.474 2.725 82.293 1.00 45.94 81 LYS A CA 1
ATOM 599 C C . LYS A 1 81 ? -52.944 3.015 81.978 1.00 45.94 81 LYS A C 1
ATOM 601 O O . LYS A 1 81 ? -53.326 3.118 80.819 1.00 45.94 81 LYS A O 1
ATOM 606 N N . VAL A 1 82 ? -53.774 3.171 83.002 1.00 38.53 82 VAL A N 1
ATOM 607 C CA . VAL A 1 82 ? -54.988 3.990 82.877 1.00 38.53 82 VAL A CA 1
ATOM 608 C C . VAL A 1 82 ? -54.879 5.099 83.910 1.00 38.53 82 VAL A C 1
ATOM 610 O O . VAL A 1 82 ? -55.255 4.948 85.069 1.00 38.53 82 VAL A O 1
ATOM 613 N N . GLU A 1 83 ? -54.283 6.210 83.484 1.00 41.06 83 GLU A N 1
ATOM 614 C CA . GLU A 1 83 ? -54.454 7.486 84.164 1.00 41.06 83 GLU A CA 1
ATOM 615 C C . GLU A 1 83 ? -55.953 7.824 84.204 1.00 41.06 83 GLU A C 1
ATOM 617 O O . GLU A 1 83 ? -56.630 7.839 83.180 1.00 41.06 83 GLU A O 1
ATOM 622 N N . ASN A 1 84 ? -56.448 8.114 85.408 1.00 45.06 84 ASN A N 1
ATOM 623 C CA . ASN A 1 84 ? -57.539 9.054 85.665 1.00 45.06 84 ASN A CA 1
ATOM 624 C C . ASN A 1 84 ? -58.822 8.934 84.826 1.00 45.06 84 ASN A C 1
ATOM 626 O O . ASN A 1 84 ? -59.161 9.879 84.128 1.00 45.06 84 ASN A O 1
ATOM 630 N N . VAL A 1 85 ? -59.641 7.894 85.015 1.00 41.97 85 VAL A N 1
ATOM 631 C CA . VAL A 1 85 ? -61.107 8.064 84.900 1.00 41.97 85 VAL A CA 1
ATOM 632 C C . VAL A 1 85 ? -61.828 7.112 85.855 1.00 41.97 85 VAL A C 1
ATOM 634 O O . VAL A 1 85 ? -62.410 6.110 85.459 1.00 41.97 85 VAL A O 1
ATOM 637 N N . VAL A 1 86 ? -61.825 7.440 87.144 1.00 32.94 86 VAL A N 1
ATOM 638 C CA . VAL A 1 86 ? -62.876 6.979 88.060 1.00 32.94 86 VAL A CA 1
ATOM 639 C C . VAL A 1 86 ? -63.384 8.214 88.792 1.00 32.94 86 VAL A C 1
ATOM 641 O O . VAL A 1 86 ? -63.135 8.420 89.975 1.00 32.94 86 VAL A O 1
ATOM 644 N N . SER A 1 87 ? -64.093 9.076 88.058 1.00 42.06 87 SER A N 1
ATOM 645 C CA . SER A 1 87 ? -65.049 9.992 88.678 1.00 42.06 87 SER A CA 1
ATOM 646 C C . SER A 1 87 ? -66.252 9.156 89.110 1.00 42.06 87 SER A C 1
ATOM 648 O O . SER A 1 87 ? -67.296 9.158 88.464 1.00 42.06 87 SER A O 1
ATOM 650 N N . VAL A 1 88 ? -66.078 8.371 90.175 1.00 37.75 88 VAL A N 1
ATOM 651 C CA . VAL A 1 88 ? -67.212 7.819 90.912 1.00 37.75 88 VAL A CA 1
ATOM 652 C C . VAL A 1 88 ? -67.746 8.967 91.745 1.00 37.75 88 VAL A C 1
ATOM 654 O O . VAL A 1 88 ? -67.155 9.383 92.741 1.00 37.75 88 VAL A O 1
ATOM 657 N N . GLU A 1 89 ? -68.852 9.517 91.262 1.00 32.97 89 GLU A N 1
ATOM 658 C CA . GLU A 1 89 ? -69.720 10.414 92.003 1.00 32.97 89 GLU A CA 1
ATOM 659 C C . GLU A 1 89 ? -69.944 9.821 93.408 1.00 32.97 89 GLU A C 1
ATOM 661 O O . GLU A 1 89 ? -70.268 8.633 93.526 1.00 32.97 89 GLU A O 1
ATOM 666 N N . PRO A 1 90 ? -69.687 10.574 94.492 1.00 37.69 90 PRO A N 1
ATOM 667 C CA . PRO A 1 90 ? -69.693 10.007 95.828 1.00 37.69 90 PRO A CA 1
ATOM 668 C C . PRO A 1 90 ? -71.119 9.590 96.191 1.00 37.69 90 PRO A C 1
ATOM 670 O O . PRO A 1 90 ? -71.944 10.424 96.565 1.00 37.69 90 PRO A O 1
ATOM 673 N N . LEU A 1 91 ? -71.404 8.287 96.108 1.00 46.22 91 LEU A N 1
ATOM 674 C CA . LEU A 1 91 ? -72.598 7.699 96.706 1.00 46.22 91 LEU A CA 1
ATOM 675 C C . LEU A 1 91 ? -72.638 8.130 98.174 1.00 46.22 91 LEU A C 1
ATOM 677 O O . LEU A 1 91 ? -71.723 7.847 98.956 1.00 46.22 91 LEU A O 1
ATOM 681 N N . ARG A 1 92 ? -73.680 8.901 98.513 1.00 44.81 92 ARG A N 1
ATOM 682 C CA . ARG A 1 92 ? -73.897 9.434 99.858 1.00 44.81 92 ARG A CA 1
ATOM 683 C C . ARG A 1 92 ? -73.839 8.287 100.871 1.00 44.81 92 ARG A C 1
ATOM 685 O O . ARG A 1 92 ? -74.480 7.262 100.639 1.00 44.81 92 ARG A O 1
ATOM 692 N N . PRO A 1 93 ? -73.136 8.457 102.003 1.00 44.81 93 PRO A N 1
ATOM 693 C CA . PRO A 1 93 ? -73.211 7.496 103.091 1.00 44.81 93 PRO A CA 1
ATOM 694 C C . PRO A 1 93 ? -74.671 7.333 103.522 1.00 44.81 93 PRO A C 1
ATOM 696 O O . PRO A 1 93 ? -75.356 8.323 103.781 1.00 44.81 93 PRO A O 1
ATOM 699 N N . VAL A 1 94 ? -75.150 6.093 103.600 1.00 45.22 94 VAL A N 1
ATOM 700 C CA . VAL A 1 94 ? -76.389 5.795 104.320 1.00 45.22 94 VAL A CA 1
ATOM 701 C C . VAL A 1 94 ? -76.065 5.972 105.800 1.00 45.22 94 VAL A C 1
ATOM 703 O O . VAL A 1 94 ? -75.274 5.209 106.353 1.00 45.22 94 VAL A O 1
ATOM 706 N N . SER A 1 95 ? -76.614 7.022 106.416 1.00 43.62 95 SER A N 1
ATOM 707 C CA . SER A 1 95 ? -76.419 7.298 107.840 1.00 43.62 95 SER A CA 1
ATOM 708 C C . SER A 1 95 ? -76.898 6.116 108.689 1.00 43.62 95 SER A C 1
ATOM 710 O O . SER A 1 95 ? -77.997 5.606 108.442 1.00 43.62 95 SER A O 1
ATOM 712 N N . PRO A 1 96 ? -76.133 5.691 109.709 1.00 42.66 96 PRO A N 1
ATOM 713 C CA . PRO A 1 96 ? -76.612 4.715 110.671 1.00 42.66 96 PRO A CA 1
ATOM 714 C C . PRO A 1 96 ? -77.845 5.265 111.396 1.00 42.66 96 PRO A C 1
ATOM 716 O O . PRO A 1 96 ? -77.915 6.447 111.737 1.00 42.66 96 PRO A O 1
ATOM 719 N N . ILE A 1 97 ? -78.824 4.397 111.641 1.00 46.53 97 ILE A N 1
ATOM 720 C CA . ILE A 1 97 ? -80.033 4.705 112.411 1.00 46.53 97 ILE A CA 1
ATOM 721 C C . ILE A 1 97 ? -79.615 5.245 113.789 1.00 46.53 97 ILE A C 1
ATOM 723 O O . ILE A 1 97 ? -78.989 4.538 114.578 1.00 46.53 97 ILE A O 1
ATOM 727 N N . GLN A 1 98 ? -79.943 6.510 114.071 1.00 43.00 98 GLN A N 1
ATOM 728 C CA . GLN A 1 98 ? -79.608 7.172 115.332 1.00 43.00 98 GLN A CA 1
ATOM 729 C C . GLN A 1 98 ? -80.483 6.629 116.468 1.00 43.00 98 GLN A C 1
ATOM 731 O O . GLN A 1 98 ? -81.639 7.025 116.618 1.00 43.00 98 GLN A O 1
ATOM 736 N N . ILE A 1 99 ? -79.931 5.752 117.307 1.00 43.44 99 ILE A N 1
ATOM 737 C CA . ILE A 1 99 ? -80.516 5.447 118.617 1.00 43.44 99 ILE A CA 1
ATOM 738 C C . ILE A 1 99 ? -80.016 6.529 119.583 1.00 43.44 99 ILE A C 1
ATOM 740 O O . ILE A 1 99 ? -78.849 6.549 119.969 1.00 43.44 99 ILE A O 1
ATOM 744 N N . ARG A 1 100 ? -80.894 7.489 119.904 1.00 43.88 100 ARG A N 1
ATOM 745 C CA . ARG A 1 100 ? -80.627 8.588 120.846 1.00 43.88 100 ARG A CA 1
ATOM 746 C C . ARG A 1 100 ? -80.346 8.037 122.245 1.00 43.88 100 ARG A C 1
ATOM 748 O O . ARG A 1 100 ? -81.287 7.657 122.935 1.00 43.88 100 ARG A O 1
ATOM 755 N N . ASN A 1 101 ? -79.099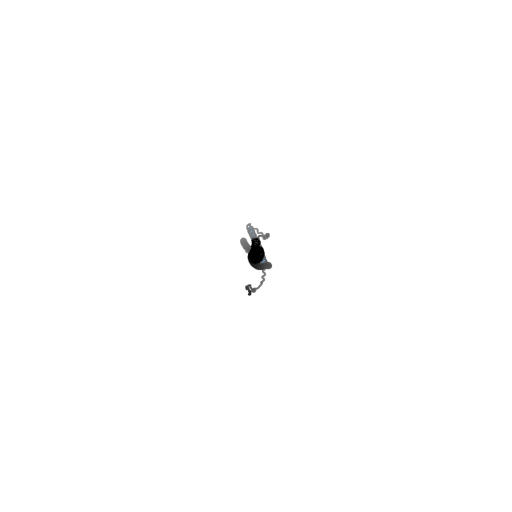 8.140 122.699 1.00 44.72 101 ASN A N 1
ATOM 756 C CA . ASN A 1 101 ? -78.749 8.025 124.114 1.00 44.72 101 ASN A CA 1
ATOM 757 C C . ASN A 1 101 ? -78.136 9.354 124.576 1.00 44.72 101 ASN A C 1
ATOM 759 O O . ASN A 1 101 ? -77.159 9.836 124.010 1.00 44.72 101 ASN A O 1
ATOM 763 N N . ALA A 1 102 ? -78.759 9.972 125.577 1.00 45.09 102 ALA A N 1
ATOM 764 C CA . ALA A 1 102 ? -78.296 11.204 126.193 1.00 45.09 102 ALA A CA 1
ATOM 765 C C . ALA A 1 102 ? -77.206 10.892 127.231 1.00 45.09 102 ALA A C 1
ATOM 767 O O . ALA A 1 102 ? -77.524 10.433 128.325 1.00 45.09 102 ALA A O 1
ATOM 768 N N . SER A 1 103 ? -75.935 11.152 126.914 1.00 41.50 103 SER A N 1
ATOM 769 C CA . SER A 1 103 ? -74.860 11.253 127.912 1.00 41.50 103 SER A CA 1
ATOM 770 C C . SER A 1 103 ? -73.606 11.939 127.345 1.00 41.50 103 SER A C 1
ATOM 772 O O . SER A 1 103 ? -73.190 11.648 126.234 1.00 41.50 103 SER A O 1
ATOM 774 N N . SER A 1 104 ? -73.049 12.862 128.144 1.00 47.81 104 SER A N 1
ATOM 775 C CA . SER A 1 104 ? -71.687 13.445 128.180 1.00 47.81 104 SER A CA 1
ATOM 776 C C . SER A 1 104 ? -70.890 13.666 126.874 1.00 47.81 104 SER A C 1
ATOM 778 O O . SER A 1 104 ? -70.689 12.759 126.076 1.00 47.81 104 SER A O 1
ATOM 780 N N . GLY A 1 105 ? -70.302 14.860 126.716 1.00 51.88 105 GLY A N 1
ATOM 781 C CA . GLY A 1 105 ? -69.548 15.301 125.528 1.00 51.88 105 GLY A CA 1
ATOM 782 C C . GLY A 1 105 ? -68.366 14.425 125.066 1.00 51.88 105 GLY A C 1
ATOM 783 O O . GLY A 1 105 ? -67.958 14.550 123.916 1.00 51.88 105 GLY A O 1
ATOM 784 N N . GLU A 1 106 ? -67.852 13.501 125.887 1.00 53.28 106 GLU A N 1
ATOM 785 C CA . GLU A 1 106 ? -66.862 12.487 125.464 1.00 53.28 106 GLU A CA 1
ATOM 786 C C . GLU A 1 106 ? -67.483 11.314 124.680 1.00 53.28 106 GLU A C 1
ATOM 788 O O . GLU A 1 106 ? -66.822 10.711 123.832 1.00 53.28 106 GLU A O 1
ATOM 793 N N . SER A 1 107 ? -68.769 11.014 124.896 1.00 57.88 107 SER A N 1
ATOM 794 C CA . SER A 1 107 ? -69.477 9.915 124.223 1.00 57.88 107 SER A CA 1
ATOM 795 C C . SER A 1 107 ? -69.843 10.240 122.765 1.00 57.88 107 SER A C 1
ATOM 797 O O . SER A 1 107 ? -69.882 9.338 121.930 1.00 57.88 107 SER A O 1
ATOM 799 N N . ASP A 1 108 ? -70.072 11.516 122.431 1.00 66.00 108 ASP A N 1
ATOM 800 C CA . ASP A 1 108 ? -70.389 11.975 121.063 1.00 66.00 108 ASP A CA 1
ATOM 801 C C . ASP A 1 108 ? -69.162 11.913 120.129 1.00 66.00 108 ASP A C 1
ATOM 803 O O . ASP A 1 108 ? -69.266 11.564 118.952 1.00 66.00 108 ASP A O 1
ATOM 807 N N . VAL A 1 109 ? -67.964 12.177 120.666 1.00 73.31 109 VAL A N 1
ATOM 808 C CA . VAL A 1 109 ? -66.696 12.112 119.916 1.00 73.31 109 VAL A CA 1
ATOM 809 C C . VAL A 1 109 ? -66.318 10.665 119.585 1.00 73.31 109 VAL A C 1
ATOM 811 O O . VAL A 1 109 ? -65.937 10.367 118.452 1.00 73.31 109 VAL A O 1
ATOM 814 N N . LEU A 1 110 ? -66.467 9.739 120.539 1.00 75.44 110 LEU A N 1
ATOM 815 C CA . LEU A 1 110 ? -66.213 8.312 120.307 1.00 75.44 110 LEU A CA 1
ATOM 816 C C . LEU A 1 110 ? -67.185 7.712 119.285 1.00 75.44 110 LEU A C 1
ATOM 818 O O . LEU A 1 110 ? -66.775 6.897 118.456 1.00 75.44 110 LEU A O 1
ATOM 822 N N . TRP A 1 111 ? -68.446 8.150 119.293 1.00 75.25 111 TRP A N 1
ATOM 823 C CA . TRP A 1 111 ? -69.443 7.690 118.331 1.00 75.25 111 TRP A CA 1
ATOM 824 C C . TRP A 1 111 ? -69.172 8.200 116.912 1.00 75.25 111 TRP A C 1
ATOM 826 O O . TRP A 1 111 ? -69.190 7.411 115.969 1.00 75.25 111 TRP A O 1
ATOM 836 N N . LYS A 1 112 ? -68.793 9.475 116.756 1.00 80.12 112 LYS A N 1
ATOM 837 C CA . LYS A 1 112 ? -68.329 10.029 115.469 1.00 80.12 112 LYS A CA 1
ATOM 838 C C . LYS A 1 112 ? -67.080 9.317 114.941 1.00 80.12 112 LYS A C 1
ATOM 840 O O . LYS A 1 112 ? -66.968 9.070 113.739 1.00 80.12 112 LYS A O 1
ATOM 845 N N . ASN A 1 113 ? -66.155 8.941 115.826 1.00 80.94 113 ASN A N 1
ATOM 846 C CA . ASN A 1 113 ? -64.970 8.158 115.460 1.00 80.94 113 ASN A CA 1
ATOM 847 C C . ASN A 1 113 ? -65.344 6.747 114.987 1.00 80.94 113 ASN A C 1
ATOM 849 O O . ASN A 1 113 ? -64.819 6.277 113.976 1.00 80.94 113 ASN A O 1
ATOM 853 N N . TYR A 1 114 ? -66.279 6.092 115.675 1.00 82.75 114 TYR A N 1
ATOM 854 C CA . TYR A 1 114 ? -66.812 4.798 115.261 1.00 82.75 114 TYR A CA 1
ATOM 855 C C . TYR A 1 114 ? -67.519 4.889 113.900 1.00 82.75 114 TYR A C 1
ATOM 857 O O . TYR A 1 114 ? -67.203 4.126 112.991 1.00 82.75 114 TYR A O 1
ATOM 865 N N . GLU A 1 115 ? -68.399 5.875 113.714 1.00 82.69 115 GLU A N 1
ATOM 866 C CA . GLU A 1 115 ? -69.111 6.126 112.456 1.00 82.69 115 GLU A CA 1
ATOM 867 C C . GLU A 1 115 ? -68.149 6.401 111.289 1.00 82.69 115 GLU A C 1
ATOM 869 O O . GLU A 1 115 ? -68.339 5.887 110.182 1.00 82.69 115 GLU A O 1
ATOM 874 N N . THR A 1 116 ? -67.066 7.140 111.542 1.00 86.00 116 THR A N 1
ATOM 875 C CA . THR A 1 116 ? -66.014 7.417 110.552 1.00 86.00 116 THR A CA 1
ATOM 876 C C . THR A 1 116 ? -65.275 6.144 110.144 1.00 86.00 116 THR A C 1
ATOM 878 O O . THR A 1 116 ? -65.059 5.904 108.954 1.00 86.00 116 THR A O 1
ATOM 881 N N . LEU A 1 117 ? -64.906 5.299 111.110 1.00 87.50 117 LEU A N 1
ATOM 882 C CA . LEU A 1 117 ? -64.224 4.034 110.839 1.00 87.50 117 LEU A CA 1
ATOM 883 C C . LEU A 1 117 ? -65.141 3.048 110.105 1.00 87.50 117 LEU A C 1
ATOM 885 O O . LEU A 1 117 ? -64.710 2.442 109.126 1.00 87.50 117 LEU A O 1
ATOM 889 N N . VAL A 1 118 ? -66.411 2.930 110.503 1.00 86.44 118 VAL A N 1
ATOM 890 C CA . VAL A 1 118 ? -67.388 2.077 109.806 1.00 86.44 118 VAL A CA 1
ATOM 891 C C . VAL A 1 118 ? -67.601 2.580 108.379 1.00 86.44 118 VAL A C 1
ATOM 893 O O . VAL A 1 118 ? -67.531 1.792 107.440 1.00 86.44 118 VAL A O 1
ATOM 896 N N . SER A 1 119 ? -67.750 3.893 108.186 1.00 88.12 119 SER A N 1
ATOM 897 C CA . SER A 1 119 ? -67.876 4.500 106.855 1.00 88.12 119 SER A CA 1
ATOM 898 C C . SER A 1 119 ? -66.650 4.233 105.976 1.00 88.12 119 SER A C 1
ATOM 900 O O . SER A 1 119 ? -66.797 3.929 104.792 1.00 88.12 119 SER A O 1
ATOM 902 N N . ARG A 1 120 ? -65.436 4.321 106.537 1.00 90.88 120 ARG A N 1
ATOM 903 C CA . ARG A 1 120 ? -64.187 3.985 105.832 1.00 90.88 120 ARG A CA 1
ATOM 904 C C 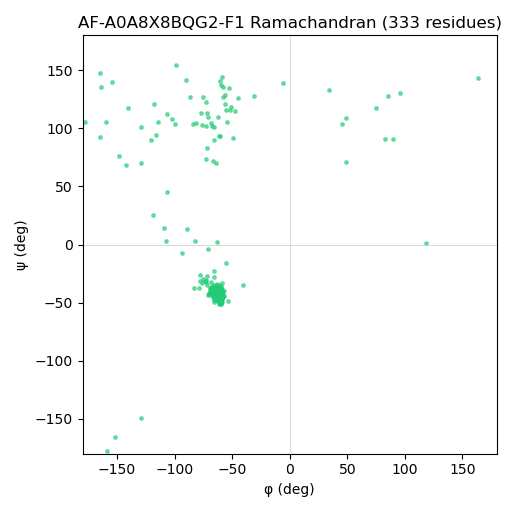. ARG A 1 120 ? -64.131 2.501 105.478 1.00 90.88 120 ARG A C 1
ATOM 906 O O . ARG A 1 120 ? -63.805 2.177 104.342 1.00 90.88 120 ARG A O 1
ATOM 913 N N . MET A 1 121 ? -64.506 1.620 106.401 1.00 90.38 121 MET A N 1
ATOM 914 C CA . MET A 1 121 ? -64.559 0.178 106.161 1.00 90.38 121 MET A CA 1
ATOM 915 C C . MET A 1 121 ? -65.558 -0.171 105.051 1.00 90.38 121 MET A C 1
ATOM 917 O O . MET A 1 121 ? -65.214 -0.915 104.141 1.00 90.38 121 MET A O 1
ATOM 921 N N . CYS A 1 122 ? -66.764 0.408 105.062 1.00 87.38 122 CYS A N 1
ATOM 922 C CA . CYS A 1 122 ? -67.757 0.195 104.006 1.00 87.38 122 CYS A CA 1
ATOM 923 C C . CYS A 1 122 ? -67.258 0.671 102.633 1.00 87.38 122 CYS A C 1
ATOM 925 O O . CYS A 1 122 ? -67.495 0.002 101.628 1.00 87.38 122 CYS A O 1
ATOM 927 N N . ARG A 1 123 ? -66.538 1.801 102.576 1.00 92.50 123 ARG A N 1
ATOM 928 C CA . ARG A 1 123 ? -65.912 2.282 101.332 1.00 92.50 123 ARG A CA 1
ATOM 929 C C . ARG A 1 123 ? -64.824 1.331 100.845 1.00 92.50 123 ARG A C 1
ATOM 931 O O . ARG A 1 123 ? -64.815 0.996 99.667 1.00 92.50 123 ARG A O 1
ATOM 938 N N . LEU A 1 124 ? -63.939 0.886 101.735 1.00 90.75 124 LEU A N 1
ATOM 939 C CA . LEU A 1 124 ? -62.880 -0.065 101.395 1.00 90.75 124 LEU A CA 1
ATOM 940 C C . LEU A 1 124 ? -63.451 -1.399 100.927 1.00 90.75 124 LEU A C 1
ATOM 942 O O . LEU A 1 124 ? -63.011 -1.911 99.907 1.00 90.75 124 LEU A O 1
ATOM 946 N N . GLU A 1 125 ? -64.482 -1.913 101.593 1.00 89.81 125 GLU A N 1
ATOM 947 C CA . GLU A 1 125 ? -65.190 -3.115 101.156 1.00 89.81 125 GLU A CA 1
ATOM 948 C C . GLU A 1 125 ? -65.773 -2.915 99.750 1.00 89.81 125 GLU A C 1
ATOM 950 O O . GLU A 1 125 ? -65.544 -3.732 98.863 1.00 89.81 125 GLU A O 1
ATOM 955 N N . SER A 1 126 ? -66.442 -1.785 99.496 1.00 92.19 126 SER A N 1
ATOM 956 C CA . SER A 1 126 ? -66.963 -1.456 98.163 1.00 92.19 126 SER A CA 1
ATOM 957 C C . SER A 1 126 ? -65.859 -1.396 97.099 1.00 92.19 126 SER A C 1
ATOM 959 O O . SER A 1 126 ? -66.058 -1.871 95.977 1.00 92.19 126 SER A O 1
ATOM 961 N N . ILE A 1 127 ? -64.694 -0.833 97.433 1.00 91.56 127 ILE A N 1
ATOM 962 C CA . ILE A 1 127 ? -63.529 -0.770 96.541 1.00 91.56 127 ILE A CA 1
ATOM 963 C C . ILE A 1 127 ? -62.993 -2.178 96.278 1.00 91.56 127 ILE A C 1
ATOM 965 O O . ILE A 1 127 ? -62.833 -2.555 95.123 1.00 91.56 127 ILE A O 1
ATOM 969 N N . ILE A 1 128 ? -62.782 -2.987 97.317 1.00 93.75 128 ILE A N 1
ATOM 970 C CA . ILE A 1 128 ? -62.293 -4.367 97.204 1.00 93.75 128 ILE A CA 1
ATOM 971 C C . ILE A 1 128 ? -63.227 -5.203 96.332 1.00 93.75 128 ILE A C 1
ATOM 973 O O . ILE A 1 128 ? -62.754 -5.922 95.454 1.00 93.75 128 ILE A O 1
ATOM 977 N N . GLN A 1 129 ? -64.542 -5.105 96.533 1.00 93.69 129 GLN A N 1
ATOM 978 C CA . GLN A 1 129 ? -65.513 -5.842 95.722 1.00 93.69 129 GLN A CA 1
ATOM 979 C C . GLN A 1 129 ? -65.494 -5.383 94.259 1.00 93.69 129 GLN A C 1
ATOM 981 O O . GLN A 1 129 ? -65.520 -6.215 93.355 1.00 93.69 129 GLN A O 1
ATOM 986 N N . THR A 1 130 ? -65.354 -4.078 94.010 1.00 94.19 130 THR A N 1
ATOM 987 C CA . THR A 1 130 ? -65.214 -3.535 92.648 1.00 94.19 130 THR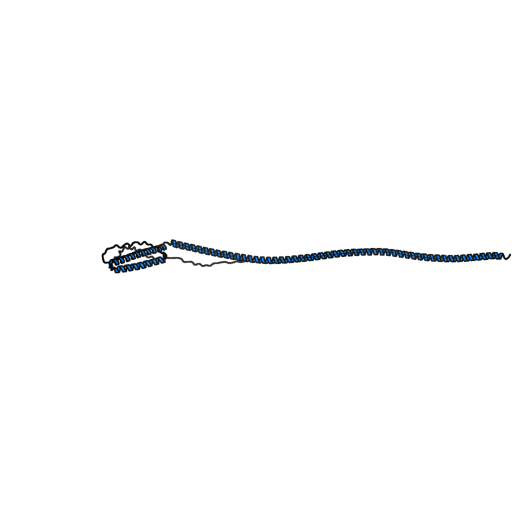 A CA 1
ATOM 988 C C . THR A 1 130 ? -63.923 -4.014 91.980 1.00 94.19 130 THR A C 1
ATOM 990 O O . THR A 1 130 ? -63.947 -4.451 90.832 1.00 94.19 130 THR A O 1
ATOM 993 N N . LEU A 1 131 ? -62.797 -3.995 92.699 1.00 93.19 131 LEU A N 1
ATOM 994 C CA . LEU A 1 131 ? -61.507 -4.474 92.199 1.00 93.19 131 LEU A CA 1
ATOM 995 C C . LEU A 1 131 ? -61.533 -5.979 91.912 1.00 93.19 131 LEU A C 1
ATOM 997 O O . LEU A 1 131 ? -61.037 -6.398 90.870 1.00 93.19 131 LEU A O 1
ATOM 1001 N N . LYS A 1 132 ? -62.158 -6.785 92.781 1.00 93.19 132 LYS A N 1
ATOM 1002 C CA . LYS A 1 132 ? -62.384 -8.218 92.538 1.00 93.19 132 LYS A CA 1
ATOM 1003 C C . LYS A 1 132 ? -63.208 -8.437 91.275 1.00 93.19 132 LYS A C 1
ATOM 1005 O O . LYS A 1 132 ? -62.803 -9.223 90.430 1.00 93.19 132 LYS A O 1
ATOM 1010 N N . LEU A 1 133 ? -64.328 -7.726 91.120 1.00 91.81 133 LEU A N 1
ATOM 1011 C CA . LEU A 1 133 ? -65.171 -7.830 89.925 1.00 91.81 133 LEU A CA 1
ATOM 1012 C C . LEU A 1 133 ? -64.414 -7.449 88.651 1.00 91.81 133 LEU A C 1
ATOM 1014 O O . LEU A 1 133 ? -64.552 -8.138 87.646 1.00 91.81 133 LEU A O 1
ATOM 1018 N N . ASN A 1 134 ? -63.603 -6.393 88.687 1.00 89.94 134 ASN A N 1
ATOM 1019 C CA . ASN A 1 134 ? -62.789 -5.987 87.541 1.00 89.94 134 ASN A CA 1
ATOM 1020 C C . ASN A 1 134 ? -61.711 -7.022 87.207 1.00 89.94 134 ASN A C 1
ATOM 1022 O O . ASN A 1 134 ? -61.526 -7.336 86.035 1.00 89.94 134 ASN A O 1
ATOM 1026 N N . LEU A 1 135 ? -61.048 -7.586 88.220 1.00 90.19 135 LEU A N 1
ATOM 1027 C CA . LEU A 1 135 ? -60.059 -8.646 88.033 1.00 90.19 135 LEU A CA 1
ATOM 1028 C C . LEU A 1 135 ? -60.705 -9.883 87.402 1.00 90.19 135 LEU A C 1
ATOM 1030 O O . LEU A 1 135 ? -60.245 -10.348 86.366 1.00 90.19 135 LEU A O 1
ATOM 1034 N N . PHE A 1 136 ? -61.832 -10.342 87.951 1.00 88.62 136 PHE A N 1
ATOM 1035 C CA . PHE A 1 136 ? -62.586 -11.451 87.374 1.00 88.62 136 PHE A CA 1
ATOM 1036 C C . PHE A 1 136 ? -63.071 -11.145 85.957 1.00 88.62 136 PHE A C 1
ATOM 1038 O O . PHE A 1 136 ? -63.019 -12.025 85.109 1.00 88.62 136 PHE A O 1
ATOM 1045 N N . ARG A 1 137 ? -63.525 -9.920 85.663 1.00 86.19 137 ARG A N 1
ATOM 1046 C CA . ARG A 1 137 ? -63.937 -9.520 84.307 1.00 86.19 137 ARG A CA 1
ATOM 1047 C C . ARG A 1 137 ? -62.786 -9.574 83.311 1.00 86.19 137 ARG A C 1
ATOM 1049 O O . ARG A 1 137 ? -62.988 -10.088 82.226 1.00 86.19 137 ARG A O 1
ATOM 1056 N N . LEU A 1 138 ? -61.600 -9.097 83.674 1.00 83.44 138 LEU A N 1
ATOM 1057 C CA . LEU A 1 138 ? -60.419 -9.154 82.804 1.00 83.44 138 LEU A CA 1
ATOM 1058 C C . LEU A 1 138 ? -59.931 -10.584 82.599 1.00 83.44 138 LEU A C 1
ATOM 1060 O O . LEU A 1 138 ? -59.577 -10.970 81.489 1.00 83.44 138 LEU A O 1
ATOM 1064 N N . GLU A 1 139 ? -59.924 -11.377 83.665 1.00 81.88 139 GLU A N 1
ATOM 1065 C CA . GLU A 1 139 ? -59.513 -12.775 83.616 1.00 81.88 139 GLU A CA 1
ATOM 1066 C C . GLU A 1 139 ? -60.500 -13.603 82.784 1.00 81.88 139 GLU A C 1
ATOM 1068 O O . GLU A 1 139 ? -60.092 -14.341 81.891 1.00 81.88 139 GLU A O 1
ATOM 1073 N N . THR A 1 140 ? -61.803 -13.380 82.966 1.00 79.62 140 THR A N 1
ATOM 1074 C CA . THR A 1 140 ? -62.841 -13.998 82.132 1.00 79.62 140 THR A CA 1
ATOM 1075 C C . THR A 1 140 ? -62.835 -13.469 80.706 1.00 79.62 140 THR A C 1
ATOM 1077 O O . THR A 1 140 ? -63.005 -14.261 79.798 1.00 79.62 140 THR A O 1
ATOM 1080 N N . GLU A 1 141 ? -62.587 -12.186 80.451 1.00 76.75 141 GLU A N 1
ATOM 1081 C CA . GLU A 1 141 ? -62.446 -11.659 79.088 1.00 76.75 141 GLU A CA 1
ATOM 1082 C C . GLU A 1 141 ? -61.232 -12.277 78.384 1.00 76.75 141 GLU A C 1
ATOM 1084 O O . GLU A 1 141 ? -61.325 -12.692 77.233 1.00 76.75 141 GLU A O 1
ATOM 1089 N N . LYS A 1 142 ? -60.113 -12.445 79.091 1.00 75.06 142 LYS A N 1
ATOM 1090 C CA . LYS A 1 142 ? -58.928 -13.143 78.582 1.00 75.06 142 LYS A CA 1
ATOM 1091 C C . LYS A 1 142 ? -59.209 -14.617 78.264 1.00 75.06 142 LYS A C 1
ATOM 1093 O O . LYS A 1 142 ? -58.710 -15.116 77.257 1.00 75.06 142 LYS A O 1
ATOM 1098 N N . GLU A 1 143 ? -59.992 -15.309 79.092 1.00 72.38 143 GLU A N 1
ATOM 1099 C CA . GLU A 1 143 ? -60.374 -16.711 78.863 1.00 72.38 143 GLU A CA 1
ATOM 1100 C C . GLU A 1 143 ? -61.493 -16.886 77.821 1.00 72.38 143 GLU A C 1
ATOM 1102 O O . GLU A 1 143 ? -61.507 -17.881 77.097 1.00 72.38 143 GLU A O 1
ATOM 1107 N N . LEU A 1 144 ? -62.412 -15.922 77.711 1.00 68.50 144 LEU A N 1
ATOM 1108 C CA . LEU A 1 144 ? -63.596 -15.960 76.842 1.00 68.50 144 LEU A CA 1
ATOM 1109 C C . LEU A 1 144 ? -63.385 -15.303 75.478 1.00 68.50 144 LEU A C 1
ATOM 1111 O O . LEU A 1 144 ? -64.242 -15.456 74.607 1.00 68.50 144 LEU A O 1
ATOM 1115 N N . ASN A 1 145 ? -62.248 -14.640 75.248 1.00 70.88 145 ASN A N 1
ATOM 1116 C CA . ASN A 1 145 ? -61.865 -14.109 73.938 1.00 70.88 145 ASN A CA 1
ATOM 1117 C C . ASN A 1 145 ? -60.727 -14.916 73.254 1.00 70.88 145 ASN A C 1
ATOM 1119 O O . ASN A 1 145 ? -59.793 -14.326 72.692 1.00 70.88 145 ASN A O 1
ATOM 1123 N N . PRO A 1 146 ? -60.769 -16.272 73.244 1.00 71.19 146 PRO A N 1
ATOM 1124 C CA . PRO A 1 146 ? -59.777 -17.084 72.546 1.00 71.19 146 PRO A CA 1
ATOM 1125 C C . PRO A 1 146 ? -59.863 -16.879 71.031 1.00 71.19 146 PRO A C 1
ATOM 1127 O O . PRO A 1 146 ? -58.877 -17.081 70.334 1.00 71.19 146 PRO A O 1
ATOM 1130 N N . THR A 1 147 ? -61.011 -16.426 70.520 1.00 76.94 147 THR A N 1
ATOM 1131 C CA . THR A 1 147 ? -61.228 -16.026 69.126 1.00 76.94 147 THR A CA 1
ATOM 1132 C C . THR A 1 147 ? -60.364 -14.834 68.728 1.00 76.94 147 THR A C 1
ATOM 1134 O O . THR A 1 147 ? -59.702 -14.905 67.698 1.00 76.94 147 THR A O 1
ATOM 1137 N N . HIS A 1 148 ? -60.293 -13.778 69.547 1.00 80.06 148 HIS A N 1
ATOM 1138 C CA . HIS A 1 148 ? -59.419 -12.630 69.277 1.00 80.06 148 HIS A CA 1
ATOM 1139 C C . HIS A 1 148 ? -57.932 -13.020 69.344 1.00 80.06 148 HIS A C 1
ATOM 1141 O O . HIS A 1 148 ? -57.150 -12.655 68.468 1.00 80.06 148 HIS A O 1
ATOM 1147 N N . SER A 1 149 ? -57.543 -13.826 70.340 1.00 81.00 149 SER A N 1
ATOM 1148 C CA . SER A 1 149 ? -56.175 -14.360 70.456 1.00 81.00 149 SER A CA 1
ATOM 1149 C C . SER A 1 149 ? -55.789 -15.246 69.260 1.00 81.00 149 SER A C 1
ATOM 1151 O O . SER A 1 149 ? -54.720 -15.076 68.672 1.00 81.00 149 SER A O 1
ATOM 1153 N N . ALA A 1 150 ? -56.685 -16.144 68.838 1.00 84.75 150 ALA A N 1
ATOM 1154 C CA . ALA A 1 150 ? -56.487 -17.002 67.674 1.00 84.75 150 ALA A CA 1
ATOM 1155 C C . ALA A 1 150 ? -56.416 -16.199 66.367 1.00 84.75 150 ALA A C 1
ATOM 1157 O O . ALA A 1 150 ? -55.569 -16.488 65.525 1.00 84.75 150 ALA A O 1
ATOM 1158 N N . GLN A 1 151 ? -57.248 -15.165 66.212 1.00 87.06 151 GLN A N 1
ATOM 1159 C CA . GLN A 1 151 ? -57.224 -14.279 65.050 1.00 87.06 151 GLN A CA 1
ATOM 1160 C C . GLN A 1 151 ? -55.907 -13.499 64.962 1.00 87.06 151 GLN A C 1
ATOM 1162 O O . GLN A 1 151 ? -55.321 -13.422 63.884 1.00 87.06 151 GLN A O 1
ATOM 1167 N N . LEU A 1 152 ? -55.396 -12.980 66.083 1.00 87.19 152 LEU A N 1
ATOM 1168 C CA . LEU A 1 152 ? -54.105 -12.288 66.122 1.00 87.19 152 LEU A CA 1
ATOM 1169 C C . LEU A 1 152 ? -52.942 -13.244 65.807 1.00 87.19 152 LEU A C 1
ATOM 1171 O O . LEU A 1 152 ? -52.042 -12.906 65.040 1.00 87.19 152 LEU A O 1
ATOM 1175 N N . ALA A 1 153 ? -52.977 -14.464 66.354 1.00 89.00 153 ALA A N 1
ATOM 1176 C CA . ALA A 1 153 ? -51.996 -15.505 66.053 1.00 89.00 153 ALA A CA 1
ATOM 1177 C C . ALA A 1 153 ? -52.033 -15.922 64.572 1.00 89.00 153 ALA A C 1
ATOM 1179 O O . ALA A 1 153 ? -50.984 -16.138 63.964 1.00 89.00 153 ALA A O 1
ATOM 1180 N N . GLN A 1 154 ? -53.226 -15.989 63.973 1.00 94.12 154 GLN A N 1
ATOM 1181 C CA . GLN A 1 154 ? -53.406 -16.247 62.545 1.00 94.12 154 GLN A CA 1
ATOM 1182 C C . GLN A 1 154 ? -52.898 -15.083 61.680 1.00 94.12 154 GLN A C 1
ATOM 1184 O O . GLN A 1 154 ? -52.245 -15.317 60.668 1.00 94.12 154 GLN A O 1
ATOM 1189 N N . GLN A 1 155 ? -53.140 -13.832 62.078 1.00 94.75 155 GLN A N 1
ATOM 1190 C CA . GLN A 1 155 ? -52.587 -12.665 61.383 1.00 94.75 155 GLN A CA 1
ATOM 1191 C C . GLN A 1 155 ? -51.056 -12.662 61.436 1.00 94.75 155 GLN A C 1
ATOM 1193 O O . GLN A 1 155 ? -50.410 -12.494 60.403 1.00 94.75 155 GLN A O 1
ATOM 1198 N N . LEU A 1 156 ? -50.464 -12.937 62.601 1.00 94.94 156 LEU A N 1
ATOM 1199 C CA . LEU A 1 156 ? -49.013 -13.057 62.749 1.00 94.94 156 LEU A CA 1
ATOM 1200 C C . LEU A 1 156 ? -48.430 -14.190 61.898 1.00 94.94 156 LEU A C 1
ATOM 1202 O O . LEU A 1 156 ? -47.393 -13.993 61.270 1.00 94.94 156 LEU A O 1
ATOM 1206 N N . SER A 1 157 ? -49.083 -15.355 61.843 1.00 95.94 157 SER A N 1
ATOM 1207 C CA . SER A 1 157 ? -48.603 -16.470 61.020 1.00 95.94 157 SER A CA 1
ATOM 1208 C C . SER A 1 157 ? -48.728 -16.182 59.522 1.00 95.94 157 SER A C 1
ATOM 1210 O O . SER A 1 157 ? -47.809 -16.512 58.773 1.00 95.94 157 SER A O 1
ATOM 1212 N N . SER A 1 158 ? -49.800 -15.505 59.089 1.00 96.69 158 SER A N 1
ATOM 1213 C CA . SER A 1 158 ? -49.950 -15.052 57.699 1.00 96.69 158 SER A CA 1
ATOM 1214 C C . SER A 1 158 ? -48.864 -14.049 57.307 1.00 96.69 158 SER A C 1
ATOM 1216 O O . SER A 1 158 ? -48.181 -14.252 56.307 1.00 96.69 158 SER A O 1
ATOM 1218 N N . LEU A 1 159 ? -48.599 -13.053 58.157 1.00 96.94 159 LEU A N 1
ATOM 1219 C CA . LEU A 1 159 ? -47.575 -12.040 57.915 1.00 96.94 159 LEU A CA 1
ATOM 1220 C C . LEU A 1 159 ? -46.160 -12.642 57.928 1.00 96.94 159 LEU A C 1
ATOM 1222 O O . LEU A 1 159 ? -45.309 -12.262 57.129 1.00 96.94 159 LEU A O 1
ATOM 1226 N N . GLN A 1 160 ? -45.901 -13.627 58.795 1.00 96.38 160 GLN A N 1
ATOM 1227 C CA . GLN A 1 160 ? -44.648 -14.387 58.773 1.00 96.38 160 GLN A CA 1
ATOM 1228 C C . GLN A 1 160 ? -44.486 -15.208 57.488 1.00 96.38 160 GLN A C 1
ATOM 1230 O O . GLN A 1 160 ? -43.376 -15.286 56.957 1.00 96.38 160 GLN A O 1
A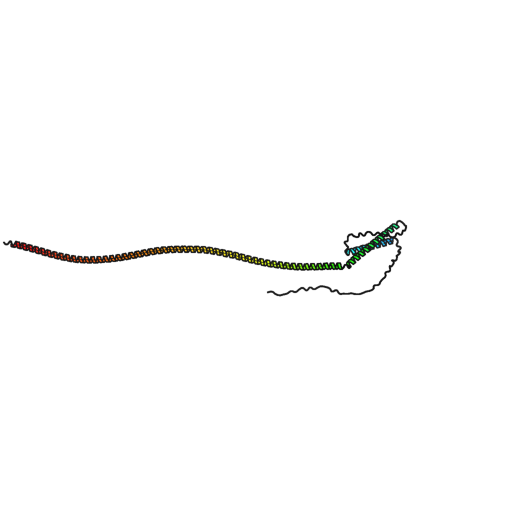TOM 1235 N N . ALA A 1 161 ? -45.562 -15.821 56.988 1.00 97.19 161 ALA A N 1
ATOM 1236 C CA . ALA A 1 161 ? -45.532 -16.584 55.744 1.00 97.19 161 ALA A CA 1
ATOM 1237 C C . ALA A 1 161 ? -45.250 -15.679 54.534 1.00 97.19 161 ALA A C 1
ATOM 1239 O O . ALA A 1 161 ? -44.367 -16.005 53.739 1.00 97.19 161 ALA A O 1
ATOM 1240 N N . GLU A 1 162 ? -45.930 -14.531 54.449 1.00 97.25 162 GLU A N 1
ATOM 1241 C CA . GLU A 1 162 ? -45.713 -13.510 53.415 1.00 97.25 162 GLU A CA 1
ATOM 1242 C C . GLU A 1 162 ? -44.279 -12.977 53.450 1.00 97.25 162 GLU A C 1
ATOM 1244 O O . GLU A 1 162 ? -43.579 -13.030 52.441 1.00 97.25 162 GLU A O 1
ATOM 1249 N N . HIS A 1 163 ? -43.786 -12.568 54.624 1.00 97.25 163 HIS A N 1
ATOM 1250 C CA . HIS A 1 163 ? -42.415 -12.074 54.769 1.00 97.25 163 HIS A CA 1
ATOM 1251 C C . HIS A 1 163 ? -41.374 -13.099 54.295 1.00 97.25 163 HIS A C 1
ATOM 1253 O O . HIS A 1 163 ? -40.379 -12.766 53.646 1.00 97.25 163 HIS A O 1
ATOM 1259 N N . LEU A 1 164 ? -41.598 -14.377 54.604 1.00 98.12 164 LEU A N 1
ATOM 1260 C CA . LEU A 1 164 ? -40.692 -15.441 54.204 1.00 98.12 164 LEU A CA 1
ATOM 1261 C C . LEU A 1 164 ? -40.790 -15.735 52.695 1.00 98.12 164 LEU A C 1
ATOM 1263 O O . LEU A 1 164 ? -39.783 -16.075 52.070 1.00 98.12 164 LEU A O 1
ATOM 1267 N N . GLU A 1 165 ? -41.963 -15.573 52.082 1.00 98.31 165 GLU A N 1
ATOM 1268 C CA . GLU A 1 165 ? -42.134 -15.638 50.629 1.00 98.31 165 GLU A CA 1
ATOM 1269 C C . GLU A 1 165 ? -41.454 -14.467 49.905 1.00 98.31 165 GLU A C 1
ATOM 1271 O O . GLU A 1 165 ? -40.719 -14.703 48.940 1.00 98.31 165 GLU A O 1
ATOM 1276 N N . GLU A 1 166 ? -41.599 -13.241 50.408 1.00 98.00 166 GLU A N 1
ATOM 1277 C CA . GLU A 1 166 ? -40.892 -12.057 49.912 1.00 98.00 166 GLU A CA 1
ATOM 1278 C C . GLU A 1 166 ? -39.376 -12.236 49.999 1.00 98.00 166 GLU A C 1
ATOM 1280 O O . GLU A 1 166 ? -38.666 -11.976 49.027 1.00 98.00 166 GLU A O 1
ATOM 1285 N N . LEU 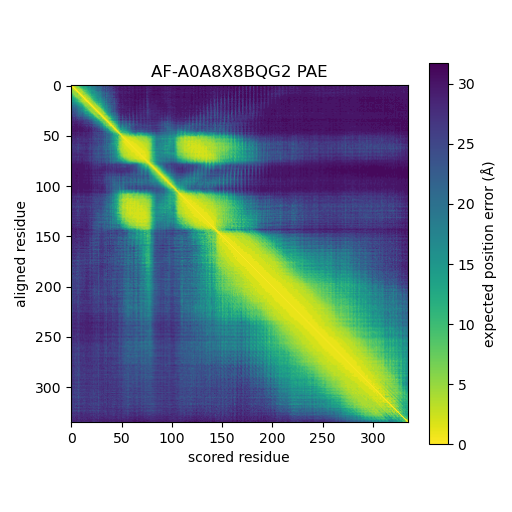A 1 167 ? -38.866 -12.767 51.117 1.00 98.38 167 LEU A N 1
ATOM 1286 C CA . LEU A 1 167 ? -37.441 -13.054 51.272 1.00 98.38 167 LEU A CA 1
ATOM 1287 C C . LEU A 1 167 ? -36.955 -14.061 50.219 1.00 98.38 167 LEU A C 1
ATOM 1289 O O . LEU A 1 167 ? -35.901 -13.867 49.609 1.00 98.38 167 LEU A O 1
ATOM 1293 N N . ARG A 1 168 ? -37.731 -15.123 49.957 1.00 98.50 168 ARG A N 1
ATOM 1294 C CA . ARG A 1 168 ? -37.417 -16.092 48.892 1.00 98.50 168 ARG A CA 1
ATOM 1295 C C . ARG A 1 168 ? -37.491 -15.458 47.500 1.00 98.50 168 ARG A C 1
ATOM 1297 O O . ARG A 1 168 ? -36.694 -15.813 46.631 1.00 98.50 168 ARG A O 1
ATOM 1304 N N . ALA A 1 169 ? -38.453 -14.571 47.247 1.00 98.31 169 ALA A N 1
ATOM 1305 C CA . ALA A 1 169 ? -38.577 -13.855 45.979 1.00 98.31 169 ALA A CA 1
ATOM 1306 C C . ALA A 1 169 ? -37.384 -12.915 45.757 1.00 98.31 169 ALA A C 1
ATOM 1308 O O . ALA A 1 169 ? -36.736 -12.990 44.713 1.00 98.31 169 ALA A O 1
ATOM 1309 N N . ALA A 1 170 ? -37.017 -12.133 46.773 1.00 98.19 170 ALA A N 1
ATOM 1310 C CA . ALA A 1 170 ? -35.847 -11.265 46.759 1.00 98.19 170 ALA A CA 1
ATOM 1311 C C . ALA A 1 170 ? -34.550 -12.058 46.534 1.00 98.19 170 ALA A C 1
ATOM 1313 O O . ALA A 1 170 ? -33.722 -11.668 45.715 1.00 98.19 170 ALA A O 1
ATOM 1314 N N . GLN A 1 171 ? -34.381 -13.213 47.188 1.00 98.56 171 GLN A N 1
ATOM 1315 C CA . GLN A 1 171 ? -33.223 -14.085 46.960 1.00 98.56 171 GLN A CA 1
ATOM 1316 C C . GLN A 1 171 ? -33.141 -14.590 45.514 1.00 98.56 171 GLN A C 1
ATOM 1318 O O . GLN A 1 171 ? -32.059 -14.575 44.923 1.00 98.56 171 GLN A O 1
ATOM 1323 N N . ARG A 1 172 ? -34.266 -15.013 44.921 1.00 98.56 172 ARG A N 1
ATOM 1324 C CA . ARG A 1 172 ? -34.313 -15.418 43.505 1.00 98.56 172 ARG A CA 1
ATOM 1325 C C . ARG A 1 172 ? -33.940 -14.263 42.582 1.00 98.56 172 ARG A C 1
ATOM 1327 O O . ARG A 1 172 ? -33.171 -14.467 41.647 1.00 98.56 172 ARG A O 1
ATOM 1334 N N . GLU A 1 173 ? -34.424 -13.063 42.876 1.00 98.38 173 GLU A N 1
ATOM 1335 C CA . GLU A 1 173 ? -34.139 -11.873 42.079 1.00 98.38 173 GLU A CA 1
ATOM 1336 C C . GLU A 1 173 ? -32.665 -11.458 42.164 1.00 98.38 173 GLU A C 1
ATOM 1338 O O . GLU A 1 173 ? -32.036 -11.192 41.142 1.00 98.38 173 GLU A O 1
ATOM 1343 N N . VAL A 1 174 ? -32.061 -11.523 43.354 1.00 98.56 174 VAL A N 1
ATOM 1344 C CA . VAL A 1 174 ? -30.616 -11.312 43.532 1.00 98.56 174 VAL A CA 1
ATOM 1345 C C . VAL A 1 174 ? -29.810 -12.313 42.703 1.00 98.56 174 VAL A C 1
ATOM 1347 O O . VAL A 1 174 ? -28.840 -11.928 42.050 1.00 98.56 174 VAL A O 1
ATOM 1350 N N . MET A 1 175 ? -30.201 -13.590 42.692 1.00 98.56 175 MET A N 1
ATOM 1351 C CA . MET A 1 175 ? -29.529 -14.606 41.876 1.00 98.56 175 MET A CA 1
ATOM 1352 C C . MET A 1 175 ? -29.692 -14.333 40.375 1.00 98.56 175 MET A C 1
ATOM 1354 O O . MET A 1 175 ? -28.710 -14.412 39.636 1.00 98.56 175 MET A O 1
ATOM 1358 N N . ARG A 1 176 ? -30.895 -13.947 39.934 1.00 98.69 176 ARG A N 1
ATOM 1359 C CA . ARG A 1 176 ? -31.195 -13.587 38.540 1.00 98.69 176 ARG A CA 1
ATOM 1360 C C . ARG A 1 176 ? -30.349 -12.401 38.074 1.00 98.69 176 ARG A C 1
ATOM 1362 O O . ARG A 1 176 ? -29.706 -12.479 37.031 1.00 98.69 176 ARG A O 1
ATOM 1369 N N . VAL A 1 177 ? -30.305 -11.326 38.861 1.00 98.50 177 VAL A N 1
ATOM 1370 C CA . VAL A 1 177 ? -29.529 -10.119 38.543 1.00 98.50 177 VAL A CA 1
ATOM 1371 C C . VAL A 1 177 ? -28.031 -10.413 38.530 1.00 98.50 177 VAL A C 1
ATOM 1373 O O . VAL A 1 177 ? -27.338 -9.970 37.620 1.00 98.50 177 VAL A O 1
ATOM 1376 N N . ARG A 1 178 ? -27.515 -11.210 39.476 1.00 98.62 178 ARG A N 1
ATOM 1377 C CA . ARG A 1 178 ? -26.101 -11.634 39.466 1.00 98.62 178 ARG A CA 1
ATOM 1378 C C . ARG A 1 178 ? -25.746 -12.422 38.210 1.00 98.62 178 ARG A C 1
ATOM 1380 O O . ARG A 1 178 ? -24.691 -12.192 37.629 1.00 98.62 178 ARG A O 1
ATOM 1387 N N . GLN A 1 179 ? -26.621 -13.329 37.781 1.00 98.62 179 GLN A N 1
ATOM 1388 C CA . GLN A 1 179 ? -26.413 -14.084 36.549 1.00 98.62 179 GLN A CA 1
ATOM 1389 C C . GLN A 1 179 ? -26.378 -13.159 35.327 1.00 98.62 179 GLN A C 1
ATOM 1391 O O . GLN A 1 179 ? -25.477 -13.285 34.502 1.00 98.62 179 GLN A O 1
ATOM 1396 N N . GLN A 1 180 ? -27.308 -12.204 35.240 1.00 98.56 180 GLN A N 1
ATOM 1397 C CA . GLN A 1 180 ? -27.323 -11.217 34.159 1.00 98.56 180 GLN A CA 1
ATOM 1398 C C . GLN A 1 180 ? -26.086 -10.322 34.164 1.00 98.56 180 GLN A C 1
ATOM 1400 O O . GLN A 1 180 ? -25.518 -10.079 33.106 1.00 98.56 180 GLN A O 1
ATOM 1405 N N . LEU A 1 181 ? -25.645 -9.864 35.338 1.00 98.62 181 LEU A N 1
ATOM 1406 C CA . LEU A 1 181 ? -24.431 -9.063 35.473 1.00 98.62 181 LEU A CA 1
ATOM 1407 C C . LEU A 1 181 ? -23.222 -9.832 34.932 1.00 98.62 181 LEU A C 1
ATOM 1409 O O . LEU A 1 181 ? -22.497 -9.307 34.097 1.00 98.62 181 LEU A O 1
ATOM 1413 N N . ASN A 1 182 ? -23.053 -11.089 35.348 1.00 98.62 182 ASN A N 1
ATOM 1414 C CA . ASN A 1 182 ? -21.952 -11.929 34.884 1.00 98.62 182 ASN A CA 1
ATOM 1415 C C . ASN A 1 182 ? -21.998 -12.147 33.367 1.00 98.62 182 ASN A C 1
ATOM 1417 O O . ASN A 1 182 ? -20.962 -12.071 32.713 1.00 98.62 182 ASN A O 1
ATOM 1421 N N . GLN A 1 183 ? -23.185 -12.390 32.808 1.00 98.69 183 GLN A N 1
ATOM 1422 C CA . GLN A 1 183 ? -23.349 -12.557 31.367 1.00 98.69 183 GLN A CA 1
ATOM 1423 C C . GLN A 1 183 ? -22.986 -11.274 30.607 1.00 98.69 183 GLN A C 1
ATOM 1425 O O . GLN A 1 183 ? -22.199 -11.327 29.668 1.00 98.69 183 GLN A O 1
ATOM 1430 N N . LEU A 1 184 ? -23.475 -10.115 31.057 1.00 98.50 184 LEU A N 1
ATOM 1431 C CA . LEU A 1 184 ? -23.126 -8.824 30.459 1.00 98.50 184 LEU A CA 1
ATOM 1432 C C . LEU A 1 184 ? -21.631 -8.511 30.593 1.00 98.50 184 LEU A C 1
ATOM 1434 O O . LEU A 1 184 ? -21.050 -7.930 29.682 1.00 98.50 184 LEU A O 1
ATOM 1438 N N . THR A 1 185 ? -20.986 -8.895 31.699 1.00 98.62 185 THR A N 1
ATOM 1439 C CA . THR A 1 185 ? -19.530 -8.754 31.856 1.00 98.62 185 THR A CA 1
ATOM 1440 C C . THR A 1 185 ? -18.773 -9.623 30.852 1.00 98.62 185 THR A C 1
ATOM 1442 O O . THR A 1 185 ? -17.867 -9.117 30.202 1.00 98.62 185 THR A O 1
ATOM 1445 N N . GLN A 1 186 ? -19.178 -10.879 30.657 1.00 98.69 186 GLN A N 1
ATOM 1446 C CA . GLN A 1 186 ? -18.561 -11.771 29.667 1.00 98.69 186 GLN A CA 1
ATOM 1447 C C . GLN A 1 186 ? -18.758 -11.272 28.231 1.00 98.69 186 GLN A C 1
ATOM 1449 O O . GLN A 1 186 ? -17.818 -11.270 27.441 1.00 98.69 186 GLN A O 1
ATOM 1454 N N . GLU A 1 187 ? -19.965 -10.816 27.888 1.00 98.62 187 GLU A N 1
ATOM 1455 C CA . GLU A 1 187 ? -20.258 -10.236 26.571 1.00 98.62 187 GLU A CA 1
ATOM 1456 C C . GLU A 1 187 ? -19.446 -8.956 26.333 1.00 98.62 187 GLU A C 1
ATOM 1458 O O . GLU A 1 187 ? -18.905 -8.757 25.245 1.00 98.62 187 GLU A O 1
ATOM 1463 N N . LYS A 1 188 ? -19.301 -8.114 27.365 1.00 98.56 188 LYS A N 1
ATOM 1464 C CA . LYS A 1 188 ? -18.455 -6.919 27.322 1.00 98.56 188 LYS A CA 1
ATOM 1465 C C . LYS A 1 188 ? -16.984 -7.280 27.093 1.00 98.56 188 LYS A C 1
ATOM 1467 O O . LYS A 1 188 ? -16.358 -6.678 26.228 1.00 98.56 188 LYS A O 1
ATOM 1472 N N . GLU A 1 189 ? -16.437 -8.238 27.838 1.00 98.69 189 GLU A N 1
ATOM 1473 C CA . GLU A 1 189 ? -15.050 -8.700 27.671 1.00 98.69 189 GLU A CA 1
ATOM 1474 C C . GLU A 1 189 ? -14.815 -9.257 26.259 1.00 98.69 189 GLU A C 1
ATOM 1476 O O . GLU A 1 189 ? -13.862 -8.862 25.589 1.00 98.69 189 GLU A O 1
ATOM 1481 N N . ALA A 1 190 ? -15.736 -10.083 25.752 1.00 98.62 190 ALA A N 1
ATOM 1482 C CA . ALA A 1 190 ? -15.663 -10.609 24.390 1.00 98.62 190 ALA A CA 1
ATOM 1483 C C . ALA A 1 190 ? -15.701 -9.493 23.328 1.00 98.62 190 ALA A C 1
ATOM 1485 O O . ALA A 1 190 ? -14.952 -9.535 22.351 1.00 98.62 190 ALA A O 1
ATOM 1486 N N . ALA A 1 191 ? -16.543 -8.473 23.523 1.00 98.56 191 ALA A N 1
ATOM 1487 C CA . ALA A 1 191 ? -16.606 -7.317 22.634 1.00 98.56 191 ALA A CA 1
ATOM 1488 C C . ALA A 1 191 ? -15.330 -6.457 22.700 1.00 98.56 191 ALA A C 1
ATOM 1490 O O . ALA A 1 191 ? -14.872 -5.970 21.667 1.00 98.56 191 ALA A O 1
ATOM 1491 N N . GLU A 1 192 ? -14.737 -6.280 23.884 1.00 98.69 192 GLU A N 1
ATOM 1492 C CA . GLU A 1 192 ? -13.458 -5.578 24.051 1.00 98.69 192 GLU A CA 1
ATOM 1493 C C . GLU A 1 192 ? -12.312 -6.314 23.344 1.00 98.69 192 GLU A C 1
ATOM 1495 O O . GLU A 1 192 ? -11.483 -5.677 22.692 1.00 98.69 192 GLU A O 1
ATOM 1500 N N . ASP A 1 193 ? -12.263 -7.642 23.432 1.00 98.62 193 ASP A N 1
ATOM 1501 C CA . ASP A 1 193 ? -11.240 -8.439 22.753 1.00 98.62 193 ASP A CA 1
ATOM 1502 C C . ASP A 1 193 ? -11.404 -8.417 21.231 1.00 98.62 193 ASP A C 1
ATOM 1504 O O . ASP A 1 193 ? -10.421 -8.251 20.502 1.00 98.62 193 ASP A O 1
ATOM 1508 N N . GLU A 1 194 ? -12.641 -8.478 20.738 1.00 98.69 194 GLU A N 1
ATOM 1509 C CA . GLU A 1 194 ? -12.927 -8.310 19.314 1.00 98.69 194 GLU A CA 1
ATOM 1510 C C . GLU A 1 194 ? -12.564 -6.898 18.826 1.00 98.69 194 GLU A C 1
ATOM 1512 O O . GLU A 1 194 ? -11.959 -6.744 17.764 1.00 98.69 194 GLU A O 1
ATOM 1517 N N . ALA A 1 195 ? -12.841 -5.860 19.621 1.00 98.75 195 ALA A N 1
ATOM 1518 C CA . ALA A 1 195 ? -12.445 -4.492 19.304 1.00 98.75 195 ALA A CA 1
ATOM 1519 C C . ALA A 1 195 ? -10.917 -4.345 19.209 1.00 98.75 195 ALA A C 1
ATOM 1521 O O . ALA A 1 195 ? -10.424 -3.738 18.257 1.00 98.75 195 ALA A O 1
ATOM 1522 N N . LYS A 1 196 ? -10.152 -4.946 20.133 1.00 98.75 196 LYS A N 1
ATOM 1523 C CA . LYS A 1 196 ? -8.676 -4.975 20.067 1.00 98.75 196 LYS A CA 1
ATOM 1524 C C . LYS A 1 196 ? -8.186 -5.710 18.820 1.00 98.75 196 LYS A C 1
ATOM 1526 O O . LYS A 1 196 ? -7.273 -5.235 18.147 1.00 98.75 196 LYS A O 1
ATOM 1531 N N . ARG A 1 197 ? -8.804 -6.847 18.482 1.00 98.81 197 ARG A N 1
ATOM 1532 C CA . ARG A 1 197 ? -8.467 -7.629 17.283 1.00 98.81 197 ARG A CA 1
ATOM 1533 C C . ARG A 1 197 ? -8.691 -6.820 16.006 1.00 98.81 197 ARG A C 1
ATOM 1535 O O . ARG A 1 197 ? -7.834 -6.813 15.124 1.00 98.81 197 ARG A O 1
ATOM 1542 N N . LEU A 1 198 ? -9.827 -6.130 15.912 1.00 98.75 198 LEU A N 1
ATOM 1543 C CA . LEU A 1 198 ? -10.150 -5.261 14.781 1.00 98.75 198 LEU A CA 1
ATOM 1544 C C . LEU A 1 198 ? -9.229 -4.039 14.714 1.00 98.75 198 LEU A C 1
ATOM 1546 O O . LEU A 1 198 ? -8.805 -3.677 13.619 1.00 98.75 198 LEU A O 1
ATOM 1550 N N . ALA A 1 199 ? -8.869 -3.445 15.855 1.00 98.81 199 ALA A N 1
ATOM 1551 C CA . ALA A 1 199 ? -7.906 -2.347 15.913 1.00 98.81 199 ALA A CA 1
ATOM 1552 C C . ALA A 1 199 ? -6.528 -2.776 15.380 1.00 98.81 199 ALA A C 1
ATOM 1554 O O . ALA A 1 199 ? -5.991 -2.122 14.489 1.00 98.81 199 ALA A O 1
ATOM 1555 N N . ALA A 1 200 ? -6.010 -3.925 15.826 1.00 98.75 200 ALA A N 1
ATOM 1556 C CA . ALA A 1 200 ? -4.750 -4.473 15.322 1.00 98.75 200 ALA A CA 1
ATOM 1557 C C . ALA A 1 200 ? -4.814 -4.791 13.816 1.00 98.75 200 ALA A C 1
ATOM 1559 O O . ALA A 1 200 ? -3.887 -4.486 13.066 1.00 98.75 200 ALA A O 1
ATOM 1560 N N . ALA A 1 201 ? -5.924 -5.367 13.340 1.00 98.75 201 ALA A N 1
ATOM 1561 C CA . ALA A 1 201 ? -6.121 -5.624 11.913 1.00 98.75 201 ALA A CA 1
ATOM 1562 C C . ALA A 1 201 ? -6.161 -4.327 11.088 1.00 98.75 201 ALA A C 1
ATOM 1564 O O . ALA A 1 201 ? -5.621 -4.285 9.981 1.00 98.75 201 ALA A O 1
ATOM 1565 N N . LEU A 1 202 ? -6.770 -3.266 11.625 1.00 98.75 202 LEU A N 1
ATOM 1566 C CA . LEU A 1 202 ? -6.808 -1.955 10.990 1.00 98.75 202 LEU A CA 1
ATOM 1567 C C . LEU A 1 202 ? -5.411 -1.329 10.911 1.00 98.75 202 LEU A C 1
ATOM 1569 O O . LEU A 1 202 ? -5.061 -0.819 9.853 1.00 98.75 202 LEU A O 1
ATOM 1573 N N . GLU A 1 203 ? -4.610 -1.397 11.976 1.00 98.81 203 GLU A N 1
ATOM 1574 C CA . GLU A 1 203 ? -3.218 -0.920 11.977 1.00 98.81 203 GLU A CA 1
ATOM 1575 C C . GLU A 1 203 ? -2.356 -1.648 10.937 1.00 98.81 203 GLU A C 1
ATOM 1577 O O . GLU A 1 203 ? -1.622 -1.017 10.177 1.00 98.81 203 GLU A O 1
ATOM 1582 N N . ILE A 1 204 ? -2.488 -2.973 10.832 1.00 98.75 204 ILE A N 1
ATOM 1583 C CA . ILE A 1 204 ? -1.780 -3.756 9.808 1.00 98.75 204 ILE A CA 1
ATOM 1584 C C . ILE A 1 204 ? -2.241 -3.348 8.403 1.00 98.75 204 ILE A C 1
ATOM 1586 O O . ILE A 1 204 ? -1.420 -3.161 7.503 1.00 98.75 204 ILE A O 1
ATOM 1590 N N . ALA A 1 205 ? -3.551 -3.187 8.196 1.00 98.75 205 ALA A N 1
ATOM 1591 C CA . ALA A 1 205 ? -4.101 -2.797 6.903 1.00 98.75 205 ALA A CA 1
ATOM 1592 C C . ALA A 1 205 ? -3.677 -1.377 6.492 1.00 98.75 205 ALA A C 1
ATOM 1594 O O . ALA A 1 205 ? -3.391 -1.140 5.316 1.00 98.75 205 ALA A O 1
ATOM 1595 N N . THR A 1 206 ? -3.613 -0.430 7.433 1.00 98.69 206 THR A N 1
ATOM 1596 C CA . THR A 1 206 ? -3.158 0.939 7.155 1.00 98.69 206 THR A CA 1
ATOM 1597 C C . THR A 1 206 ? -1.663 0.987 6.860 1.00 98.69 206 THR A C 1
ATOM 1599 O O . THR A 1 206 ? -1.284 1.637 5.884 1.00 98.69 206 THR A O 1
ATOM 1602 N N . ALA A 1 207 ? -0.836 0.251 7.610 1.00 98.69 207 ALA A N 1
ATOM 1603 C CA . ALA A 1 207 ? 0.593 0.111 7.330 1.00 98.69 207 ALA A CA 1
ATOM 1604 C C . ALA A 1 207 ? 0.834 -0.504 5.939 1.00 98.69 207 ALA A C 1
ATOM 1606 O O . ALA A 1 207 ? 1.504 0.095 5.101 1.00 98.69 207 ALA A O 1
ATOM 1607 N N . SER A 1 208 ? 0.178 -1.628 5.631 1.00 98.75 208 SER A N 1
ATOM 1608 C CA . SER A 1 208 ? 0.300 -2.291 4.326 1.00 98.75 208 SER A CA 1
ATOM 1609 C C . SER A 1 208 ? -0.165 -1.405 3.162 1.00 98.75 208 SER A C 1
ATOM 1611 O O . SER A 1 208 ? 0.462 -1.384 2.102 1.00 98.75 208 SER A O 1
ATOM 1613 N N . LYS A 1 209 ? -1.238 -0.624 3.352 1.00 98.75 209 LYS A N 1
ATOM 1614 C CA . LYS A 1 209 ? -1.697 0.355 2.356 1.00 98.75 209 LYS A CA 1
ATOM 1615 C C . LYS A 1 209 ? -0.652 1.445 2.110 1.00 98.75 209 LYS A C 1
ATOM 1617 O O . LYS A 1 209 ? -0.491 1.869 0.966 1.00 98.75 209 LYS A O 1
ATOM 1622 N N . MET A 1 210 ? 0.027 1.912 3.158 1.00 98.75 210 MET A N 1
ATOM 1623 C CA . MET A 1 210 ? 1.092 2.907 3.039 1.00 98.75 210 MET A CA 1
ATOM 1624 C C . MET A 1 210 ? 2.297 2.339 2.280 1.00 98.75 210 MET A C 1
ATOM 1626 O O . MET A 1 210 ? 2.760 2.983 1.340 1.00 98.75 210 MET A O 1
ATOM 1630 N N . ASP A 1 211 ? 2.727 1.115 2.593 1.00 98.69 211 ASP A N 1
ATOM 1631 C CA . ASP A 1 211 ? 3.808 0.425 1.873 1.00 98.69 211 ASP A CA 1
ATOM 1632 C C . ASP A 1 211 ? 3.483 0.242 0.385 1.00 98.69 211 ASP A C 1
ATOM 1634 O O . ASP A 1 211 ? 4.300 0.548 -0.485 1.00 98.69 211 ASP A O 1
ATOM 1638 N N . ALA A 1 212 ? 2.256 -0.186 0.071 1.00 98.75 212 ALA A N 1
ATOM 1639 C CA . ALA A 1 212 ? 1.796 -0.324 -1.308 1.00 98.75 212 ALA A CA 1
ATOM 1640 C C . ALA A 1 212 ? 1.754 1.024 -2.051 1.00 98.75 212 ALA A C 1
ATOM 1642 O O . ALA A 1 212 ? 2.077 1.083 -3.239 1.00 98.75 212 ALA A O 1
ATOM 1643 N N . ALA A 1 213 ? 1.375 2.110 -1.368 1.00 98.62 213 ALA A N 1
ATOM 1644 C CA . ALA A 1 213 ? 1.382 3.451 -1.945 1.00 98.62 213 ALA A CA 1
ATOM 1645 C C . ALA A 1 213 ? 2.810 3.938 -2.237 1.00 98.62 213 ALA A C 1
ATOM 1647 O O . ALA A 1 213 ? 3.051 4.458 -3.325 1.00 98.62 213 ALA A O 1
ATOM 1648 N N . MET A 1 214 ? 3.759 3.718 -1.320 1.00 98.62 214 MET A N 1
ATOM 1649 C CA . MET A 1 214 ? 5.173 4.045 -1.543 1.00 98.62 214 MET A CA 1
ATOM 1650 C C . MET A 1 214 ? 5.745 3.267 -2.735 1.00 98.62 214 MET A C 1
ATOM 1652 O O . MET A 1 214 ? 6.285 3.873 -3.657 1.00 98.62 214 MET A O 1
ATOM 1656 N N . ALA A 1 215 ? 5.523 1.949 -2.789 1.00 98.69 215 ALA A N 1
ATOM 1657 C CA . ALA A 1 215 ? 5.965 1.120 -3.911 1.00 98.69 215 ALA A CA 1
ATOM 1658 C C . ALA A 1 215 ? 5.355 1.569 -5.255 1.00 98.69 215 ALA A C 1
ATOM 1660 O O . ALA A 1 215 ? 6.012 1.519 -6.297 1.00 98.69 215 ALA A O 1
ATOM 1661 N N . ALA A 1 216 ? 4.100 2.033 -5.255 1.00 98.69 216 ALA A N 1
ATOM 1662 C CA . ALA A 1 216 ? 3.463 2.572 -6.452 1.00 98.69 216 ALA A CA 1
ATOM 1663 C C . ALA A 1 216 ? 4.109 3.887 -6.928 1.00 98.69 216 ALA A C 1
ATOM 1665 O O . ALA A 1 216 ? 4.234 4.092 -8.138 1.00 98.69 216 ALA A O 1
ATOM 1666 N N . GLU A 1 217 ? 4.530 4.765 -6.014 1.00 98.75 217 GLU A N 1
ATOM 1667 C CA . GLU A 1 217 ? 5.262 5.989 -6.364 1.00 98.75 217 GLU A CA 1
ATOM 1668 C C . GLU A 1 217 ? 6.671 5.682 -6.895 1.00 98.75 217 GLU A C 1
ATOM 1670 O O . GLU A 1 217 ? 7.053 6.222 -7.936 1.00 98.75 217 GLU A O 1
ATOM 1675 N N . ASP A 1 218 ? 7.396 4.735 -6.294 1.00 98.69 218 ASP A N 1
ATOM 1676 C CA . ASP A 1 218 ? 8.705 4.290 -6.795 1.00 98.69 218 ASP A CA 1
ATOM 1677 C C . ASP A 1 218 ? 8.610 3.737 -8.227 1.00 98.69 218 ASP A C 1
ATOM 1679 O O . ASP A 1 218 ? 9.417 4.070 -9.102 1.00 98.69 218 ASP A O 1
ATOM 1683 N N . LEU A 1 219 ? 7.569 2.947 -8.515 1.00 98.75 219 LEU A N 1
ATOM 1684 C CA . LEU A 1 219 ? 7.304 2.448 -9.867 1.00 98.75 219 LEU A CA 1
ATOM 1685 C C . LEU A 1 219 ? 6.976 3.574 -10.857 1.00 98.75 219 LEU A C 1
ATOM 1687 O O . LEU A 1 219 ? 7.391 3.508 -12.019 1.00 98.75 219 LEU A O 1
ATOM 1691 N N . LYS A 1 220 ? 6.255 4.620 -10.433 1.00 98.81 220 LYS A N 1
ATOM 1692 C CA . LYS A 1 220 ? 5.998 5.798 -11.280 1.00 98.81 220 LYS A CA 1
ATOM 1693 C C . LYS A 1 220 ? 7.290 6.550 -11.590 1.00 98.81 220 LYS A C 1
ATOM 1695 O O . LYS A 1 220 ? 7.496 6.920 -12.750 1.00 98.81 220 LYS A O 1
ATOM 1700 N N . LEU A 1 221 ? 8.161 6.734 -10.597 1.00 98.81 221 LEU A N 1
ATOM 1701 C CA . LEU A 1 221 ? 9.470 7.359 -10.786 1.00 98.81 221 LEU A CA 1
ATOM 1702 C C . LEU A 1 221 ? 10.311 6.555 -11.780 1.00 98.81 221 LEU A C 1
ATOM 1704 O O . LEU A 1 221 ? 10.740 7.110 -12.795 1.00 98.81 221 LEU A O 1
ATOM 1708 N N . MET A 1 222 ? 10.436 5.241 -11.577 1.00 98.75 222 MET A N 1
ATOM 1709 C CA . MET A 1 222 ? 11.180 4.361 -12.484 1.00 98.75 222 MET A CA 1
ATOM 1710 C C . MET A 1 222 ? 10.600 4.374 -13.906 1.00 98.75 222 MET A C 1
ATOM 1712 O O . MET A 1 222 ? 11.344 4.464 -14.883 1.00 98.75 222 MET A O 1
ATOM 1716 N N . LYS A 1 223 ? 9.268 4.355 -14.054 1.00 98.81 223 LYS A N 1
ATOM 1717 C CA . LYS A 1 223 ? 8.606 4.482 -15.363 1.00 98.81 223 LYS A CA 1
ATOM 1718 C C . LYS A 1 223 ? 8.962 5.800 -16.050 1.00 98.81 223 LYS A C 1
ATOM 1720 O O . LYS A 1 223 ? 9.221 5.798 -17.256 1.00 98.81 223 LYS A O 1
ATOM 1725 N N . SER A 1 224 ? 8.953 6.915 -15.318 1.00 98.75 224 SER A N 1
ATOM 1726 C CA . SER A 1 224 ? 9.288 8.234 -15.868 1.00 98.75 224 SER A CA 1
ATOM 1727 C C . SER A 1 224 ? 10.743 8.292 -16.342 1.00 98.75 224 SER A C 1
ATOM 1729 O O . SER A 1 224 ? 11.015 8.755 -17.451 1.00 98.75 224 SER A O 1
ATOM 1731 N N . GLU A 1 225 ? 11.663 7.712 -15.569 1.00 98.81 225 GLU A N 1
ATOM 1732 C CA . GLU A 1 225 ? 13.077 7.645 -15.914 1.00 98.81 225 GLU A CA 1
ATOM 1733 C C . GLU A 1 225 ? 13.319 6.769 -17.147 1.00 98.81 225 GLU A C 1
ATOM 1735 O O . GLU A 1 225 ? 13.992 7.189 -18.090 1.00 98.81 225 GLU A O 1
ATOM 1740 N N . MET A 1 226 ? 12.730 5.573 -17.180 1.00 98.75 226 MET A N 1
ATOM 1741 C CA . MET A 1 226 ? 12.843 4.671 -18.327 1.00 98.75 226 MET A CA 1
ATOM 1742 C C . MET A 1 226 ? 12.221 5.276 -19.588 1.00 98.75 226 MET A C 1
ATOM 1744 O O . MET A 1 226 ? 12.769 5.119 -20.677 1.00 98.75 226 MET A O 1
ATOM 1748 N N . SER A 1 227 ? 11.119 6.019 -19.453 1.00 98.75 227 SER A N 1
ATOM 1749 C CA . SER A 1 227 ? 10.500 6.736 -20.575 1.00 98.75 227 SER A CA 1
ATOM 1750 C C . SER A 1 227 ? 11.421 7.829 -21.125 1.00 98.75 227 SER A C 1
ATOM 1752 O O . SER A 1 227 ? 11.543 7.961 -22.343 1.00 98.75 227 SER A O 1
ATOM 1754 N N . ARG A 1 228 ? 12.113 8.572 -20.249 1.00 98.75 228 ARG A N 1
ATOM 1755 C CA . ARG A 1 228 ? 13.128 9.559 -20.650 1.00 98.75 228 ARG A CA 1
ATOM 1756 C C . ARG A 1 228 ? 14.278 8.891 -21.406 1.00 98.75 228 ARG A C 1
ATOM 1758 O O . ARG A 1 228 ? 14.576 9.303 -22.522 1.00 98.75 228 ARG A O 1
ATOM 1765 N N . ARG A 1 229 ? 14.860 7.821 -20.850 1.00 98.81 229 ARG A N 1
ATOM 1766 C CA . ARG A 1 229 ? 15.953 7.064 -21.495 1.00 98.81 229 ARG A CA 1
ATOM 1767 C C . ARG A 1 229 ? 15.539 6.508 -22.859 1.00 98.81 229 ARG A C 1
ATOM 1769 O O . ARG A 1 229 ? 16.306 6.560 -23.813 1.00 98.81 229 ARG A O 1
ATOM 1776 N N . LEU A 1 230 ? 14.307 6.008 -22.975 1.00 98.81 230 LEU A N 1
ATOM 1777 C CA . LEU A 1 230 ? 13.764 5.535 -24.248 1.00 98.81 230 LEU A CA 1
ATOM 1778 C C . LEU A 1 230 ? 13.663 6.666 -25.281 1.00 98.81 230 LEU A C 1
ATOM 1780 O O . LEU A 1 230 ? 13.935 6.445 -26.459 1.00 98.81 230 LEU A O 1
ATOM 1784 N N . GLN A 1 231 ? 13.261 7.866 -24.859 1.00 98.69 231 GLN A N 1
ATOM 1785 C CA . GLN A 1 231 ? 13.167 9.020 -25.748 1.00 98.69 231 GLN A CA 1
ATOM 1786 C C . GLN A 1 231 ? 14.547 9.511 -26.203 1.00 98.69 231 GLN A C 1
ATOM 1788 O O . GLN A 1 231 ? 14.711 9.842 -27.377 1.00 98.69 231 GLN A O 1
ATOM 1793 N N . GLU A 1 232 ? 15.535 9.505 -25.308 1.00 98.75 232 GLU A N 1
ATOM 1794 C CA . GLU A 1 232 ? 16.935 9.814 -25.625 1.00 98.75 232 GLU A CA 1
ATOM 1795 C C . GLU A 1 232 ? 17.489 8.836 -26.666 1.00 98.75 232 GLU A C 1
ATOM 1797 O O . GLU A 1 232 ? 17.922 9.264 -27.733 1.00 98.75 232 GLU A O 1
ATOM 1802 N N . ALA A 1 233 ? 17.342 7.527 -26.434 1.00 98.62 233 ALA A N 1
ATOM 1803 C CA . ALA A 1 233 ? 17.786 6.497 -27.374 1.00 98.62 233 ALA A CA 1
ATOM 1804 C C . ALA A 1 233 ? 17.106 6.610 -28.753 1.00 98.62 233 ALA A C 1
ATOM 1806 O O . ALA A 1 233 ? 17.737 6.404 -29.789 1.00 98.62 233 ALA A O 1
ATOM 1807 N N . LYS A 1 234 ? 15.815 6.973 -28.795 1.00 98.69 234 LYS A N 1
ATOM 1808 C CA . LYS A 1 234 ? 15.113 7.258 -30.060 1.00 98.69 234 LYS A CA 1
ATOM 1809 C C . LYS A 1 234 ? 15.706 8.465 -30.788 1.00 98.69 234 LYS A C 1
ATOM 1811 O O . LYS A 1 234 ? 15.829 8.425 -32.011 1.00 98.69 234 LYS A O 1
ATOM 1816 N N . GLY A 1 235 ? 16.056 9.522 -30.054 1.00 98.69 235 GLY A N 1
ATOM 1817 C CA . GLY A 1 235 ? 16.712 10.708 -30.604 1.00 98.69 235 GLY A CA 1
ATOM 1818 C C . GLY A 1 235 ? 18.085 10.384 -31.193 1.00 98.69 235 GLY A C 1
ATOM 1819 O O . GLY A 1 235 ? 18.360 10.744 -32.338 1.00 98.69 235 GLY A O 1
ATOM 1820 N N . GLU A 1 236 ? 18.906 9.634 -30.457 1.00 98.56 236 GLU A N 1
ATOM 1821 C CA . GLU A 1 236 ? 20.218 9.166 -30.918 1.00 98.56 236 GLU A CA 1
ATOM 1822 C C . GLU A 1 236 ? 20.101 8.301 -32.178 1.00 98.56 236 GLU A C 1
ATOM 1824 O O . GLU A 1 236 ? 20.825 8.516 -33.150 1.00 98.56 236 GLU A O 1
ATOM 1829 N N . LEU A 1 237 ? 19.146 7.366 -32.211 1.00 98.56 237 LEU A N 1
ATOM 1830 C CA . LEU A 1 237 ? 18.913 6.521 -33.382 1.00 98.56 237 LEU A CA 1
ATOM 1831 C C . LEU A 1 237 ? 18.516 7.345 -34.617 1.00 98.56 237 LEU A C 1
ATOM 1833 O O . LEU A 1 237 ? 19.019 7.091 -35.713 1.00 98.56 237 LEU A O 1
ATOM 1837 N N . ALA A 1 238 ? 17.646 8.345 -34.451 1.00 98.56 238 ALA A N 1
ATOM 1838 C CA . ALA A 1 238 ? 17.260 9.242 -35.539 1.00 98.56 238 ALA A CA 1
ATOM 1839 C C . ALA A 1 238 ? 18.456 10.061 -36.056 1.00 98.56 238 ALA A C 1
ATOM 1841 O O . ALA A 1 238 ? 18.624 10.217 -37.267 1.00 98.56 238 ALA A O 1
ATOM 1842 N N . GLN A 1 239 ? 19.321 10.534 -35.154 1.00 98.50 239 GLN A N 1
ATOM 1843 C CA . GLN A 1 239 ? 20.550 11.238 -35.517 1.00 98.50 239 GLN A CA 1
ATOM 1844 C C . GLN A 1 239 ? 21.516 10.335 -36.297 1.00 98.50 239 GLN A C 1
ATOM 1846 O O . GLN A 1 239 ? 22.026 10.748 -37.339 1.00 98.50 239 GLN A O 1
ATOM 1851 N N . GLN A 1 240 ? 21.736 9.102 -35.832 1.00 98.19 240 GLN A N 1
ATOM 1852 C CA . GLN A 1 240 ? 22.588 8.120 -36.512 1.00 98.19 240 GLN A CA 1
ATOM 1853 C C . GLN A 1 240 ? 22.057 7.779 -37.905 1.00 98.19 240 GLN A C 1
ATOM 1855 O O . GLN A 1 240 ? 22.822 7.722 -38.867 1.00 98.19 240 GLN A O 1
ATOM 1860 N N . PHE A 1 241 ? 20.739 7.616 -38.044 1.00 98.50 241 PHE A N 1
ATOM 1861 C CA . PHE A 1 241 ? 20.115 7.406 -39.347 1.00 98.50 241 PHE A CA 1
ATOM 1862 C C . PHE A 1 241 ? 20.373 8.588 -40.293 1.00 98.50 241 PHE A C 1
ATOM 1864 O O . PHE A 1 241 ? 20.791 8.382 -41.430 1.00 98.50 241 PHE A O 1
ATOM 1871 N N . GLY A 1 242 ? 20.201 9.827 -39.816 1.00 98.50 242 GLY A N 1
ATOM 1872 C CA . GLY A 1 242 ? 20.501 11.026 -40.603 1.00 98.50 242 GLY A CA 1
ATOM 1873 C C . GLY A 1 242 ? 21.966 11.100 -41.048 1.00 98.50 242 GLY A C 1
ATOM 1874 O O . GLY A 1 242 ? 22.245 11.363 -42.216 1.00 98.50 242 GLY A O 1
ATOM 1875 N N . GLN A 1 243 ? 22.907 10.802 -40.147 1.00 98.44 243 GLN A N 1
ATOM 1876 C CA . GLN A 1 243 ? 24.337 10.743 -40.473 1.00 98.44 243 GLN A CA 1
ATOM 1877 C C . GLN A 1 243 ? 24.648 9.662 -41.512 1.00 98.44 243 GLN A C 1
ATOM 1879 O O . GLN A 1 243 ? 25.412 9.910 -42.444 1.00 98.44 243 GLN A O 1
ATOM 1884 N N . ARG A 1 244 ? 24.026 8.485 -41.391 1.00 98.50 244 ARG A N 1
ATOM 1885 C CA . ARG A 1 244 ? 24.184 7.396 -42.356 1.00 98.50 244 ARG A CA 1
ATOM 1886 C C . ARG A 1 244 ? 23.713 7.806 -43.751 1.00 98.50 244 ARG A C 1
ATOM 1888 O O . ARG A 1 244 ? 24.442 7.574 -44.707 1.00 98.50 244 ARG A O 1
ATOM 1895 N N . VAL A 1 245 ? 22.556 8.460 -43.864 1.00 98.50 245 VAL A N 1
ATOM 1896 C CA . VAL A 1 245 ? 22.046 8.956 -45.155 1.00 98.50 245 VAL A CA 1
ATOM 1897 C C . VAL A 1 245 ? 23.019 9.959 -45.786 1.00 98.50 245 VAL A C 1
ATOM 1899 O O . VAL A 1 245 ? 23.305 9.864 -46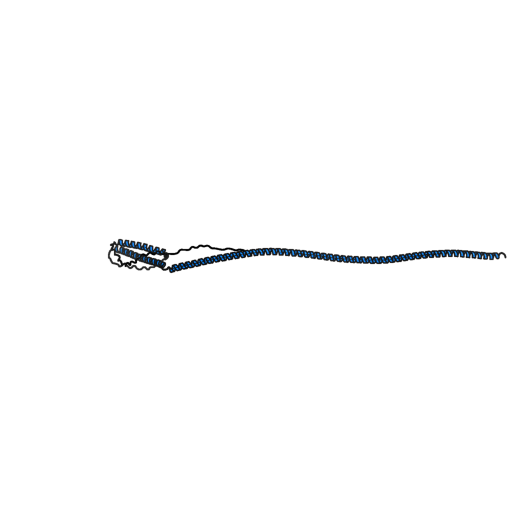.977 1.00 98.50 245 VAL A O 1
ATOM 1902 N N . LEU A 1 246 ? 23.577 10.891 -45.004 1.00 98.44 246 LEU A N 1
ATOM 1903 C CA . LEU A 1 246 ? 24.572 11.850 -45.508 1.00 98.44 246 LEU A CA 1
ATOM 1904 C C . LEU A 1 246 ? 25.863 11.162 -45.981 1.00 98.44 246 LEU A C 1
ATOM 1906 O O . LEU A 1 246 ? 26.428 11.541 -47.008 1.00 98.44 246 LEU A O 1
ATOM 1910 N N . LEU A 1 247 ? 26.327 10.141 -45.255 1.00 98.62 247 LEU A N 1
ATOM 1911 C CA . LEU A 1 247 ? 27.484 9.336 -45.659 1.00 98.62 247 LEU A CA 1
ATOM 1912 C C . LEU A 1 247 ? 27.211 8.568 -46.955 1.00 98.62 247 LEU A C 1
ATOM 1914 O O . LEU A 1 247 ? 28.045 8.590 -47.856 1.00 98.62 247 LEU A O 1
ATOM 1918 N N . GLU A 1 248 ? 26.039 7.943 -47.075 1.00 98.50 248 GLU A N 1
ATOM 1919 C CA . GLU A 1 248 ? 25.619 7.228 -48.284 1.00 98.50 248 GLU A CA 1
ATOM 1920 C C . GLU A 1 248 ? 25.551 8.171 -49.495 1.00 98.50 248 GLU A C 1
ATOM 1922 O O . GLU A 1 248 ? 26.113 7.852 -50.539 1.00 98.50 248 GLU A O 1
ATOM 1927 N N . GLN A 1 249 ? 24.990 9.376 -49.344 1.00 98.50 249 GLN A N 1
ATOM 1928 C CA . GLN A 1 249 ? 24.977 10.398 -50.402 1.00 98.50 249 GLN A CA 1
ATOM 1929 C C . GLN A 1 249 ? 26.388 10.843 -50.818 1.00 98.50 249 GLN A C 1
ATOM 1931 O O . GLN A 1 249 ? 26.668 11.029 -52.004 1.00 98.50 249 GLN A O 1
ATOM 1936 N N . SER A 1 250 ? 27.296 11.011 -49.853 1.00 98.38 250 SER A N 1
ATOM 1937 C CA . SER A 1 250 ? 28.695 11.351 -50.134 1.00 98.38 250 SER A CA 1
ATOM 1938 C C . SER A 1 250 ? 29.413 10.224 -50.890 1.00 98.38 250 SER A C 1
ATOM 1940 O O . SER A 1 250 ? 30.132 10.485 -51.861 1.00 98.38 250 SER A O 1
ATOM 1942 N N . HIS A 1 251 ? 29.187 8.969 -50.483 1.00 98.38 251 HIS A N 1
ATOM 1943 C CA . HIS A 1 251 ? 29.725 7.785 -51.152 1.00 98.38 251 HIS A CA 1
ATOM 1944 C C . HIS A 1 251 ? 29.197 7.645 -52.584 1.00 98.38 251 HIS A C 1
ATOM 1946 O O . HIS A 1 251 ? 30.000 7.451 -53.495 1.00 98.38 251 HIS A O 1
ATOM 1952 N N . GLU A 1 252 ? 27.891 7.817 -52.801 1.00 98.62 252 GLU A N 1
ATOM 1953 C CA . GLU A 1 252 ? 27.262 7.839 -54.131 1.00 98.62 252 GLU A CA 1
ATOM 1954 C C . GLU A 1 252 ? 27.949 8.870 -55.042 1.00 98.62 252 GLU A C 1
ATOM 1956 O O . GLU A 1 252 ? 28.392 8.557 -56.148 1.00 98.62 252 GLU A O 1
ATOM 1961 N N . GLY A 1 253 ? 28.146 10.096 -54.541 1.00 98.44 253 GLY A N 1
ATOM 1962 C CA . GLY A 1 253 ? 28.831 11.152 -55.285 1.00 98.44 253 GLY A CA 1
ATOM 1963 C C . GLY A 1 253 ? 30.295 10.827 -55.608 1.00 98.44 253 GLY A C 1
ATOM 1964 O O . GLY A 1 253 ? 30.800 11.210 -56.665 1.00 98.44 253 GLY A O 1
ATOM 1965 N N . LEU A 1 254 ? 31.002 10.117 -54.723 1.00 98.62 254 LEU A N 1
ATOM 1966 C CA . LEU A 1 254 ? 32.364 9.652 -54.989 1.00 98.62 254 LEU A CA 1
ATOM 1967 C C . LEU A 1 254 ? 32.395 8.549 -56.054 1.00 98.62 254 LEU A C 1
ATOM 1969 O O . LEU A 1 254 ? 33.233 8.623 -56.951 1.00 98.62 254 LEU A O 1
ATOM 1973 N N . LEU A 1 255 ? 31.471 7.588 -56.000 1.00 98.62 255 LEU A N 1
ATOM 1974 C CA . LEU A 1 255 ? 31.344 6.538 -57.013 1.00 98.62 255 LEU A CA 1
ATOM 1975 C C . LEU A 1 255 ? 31.035 7.126 -58.393 1.00 98.62 255 LEU A C 1
ATOM 1977 O O . LEU A 1 255 ? 31.697 6.762 -59.362 1.00 98.62 255 LEU A O 1
ATOM 1981 N N . GLN A 1 256 ? 30.129 8.103 -58.479 1.00 98.62 256 GLN A N 1
ATOM 1982 C CA . GLN A 1 256 ? 29.841 8.788 -59.741 1.00 98.62 256 GLN A CA 1
ATOM 1983 C C . GLN A 1 256 ? 31.080 9.503 -60.303 1.00 98.62 256 GLN A C 1
ATOM 1985 O O . GLN A 1 256 ? 31.342 9.453 -61.505 1.00 98.62 256 GLN A O 1
ATOM 1990 N N . ARG A 1 257 ? 31.879 10.161 -59.449 1.00 98.62 257 ARG A N 1
ATOM 1991 C CA . ARG A 1 257 ? 33.140 10.793 -59.878 1.00 98.62 257 ARG A CA 1
ATOM 1992 C C . ARG A 1 257 ? 34.159 9.771 -60.374 1.00 98.62 257 ARG A C 1
ATOM 1994 O O . ARG A 1 257 ? 34.820 10.039 -61.374 1.00 98.62 257 ARG A O 1
ATOM 2001 N N . LEU A 1 258 ? 34.283 8.629 -59.697 1.00 98.69 258 LEU A N 1
ATOM 2002 C CA . LEU A 1 258 ? 35.164 7.544 -60.128 1.00 98.69 258 LEU A CA 1
ATOM 2003 C C . LEU A 1 258 ? 34.736 6.996 -61.488 1.00 98.69 258 LEU A C 1
ATOM 2005 O O . LEU A 1 258 ? 35.574 6.913 -62.375 1.00 98.69 258 LEU A O 1
ATOM 2009 N N . GLN A 1 259 ? 33.444 6.736 -61.691 1.00 98.56 259 GLN A N 1
ATOM 2010 C CA . GLN A 1 259 ? 32.916 6.291 -62.984 1.00 98.56 259 GLN A CA 1
ATOM 2011 C C . GLN A 1 259 ? 33.198 7.309 -64.094 1.00 98.56 259 GLN A C 1
ATOM 2013 O O . GLN A 1 259 ? 33.698 6.950 -65.157 1.00 98.56 259 GLN A O 1
ATOM 2018 N N . ASN A 1 260 ? 32.956 8.599 -63.843 1.00 98.56 260 ASN A N 1
ATOM 2019 C CA . ASN A 1 260 ? 33.275 9.651 -64.810 1.00 98.56 260 ASN A CA 1
ATOM 2020 C C . ASN A 1 260 ? 34.776 9.654 -65.152 1.00 98.56 260 ASN A C 1
ATOM 2022 O O . ASN A 1 260 ? 35.147 9.746 -66.320 1.00 98.56 260 ASN A O 1
ATOM 2026 N N . MET A 1 261 ? 35.648 9.505 -64.152 1.00 98.56 261 MET A N 1
ATOM 2027 C CA . MET A 1 261 ? 37.093 9.428 -64.366 1.00 98.56 261 MET A CA 1
ATOM 2028 C C . MET A 1 261 ? 37.499 8.163 -65.136 1.00 98.56 261 MET A C 1
ATOM 2030 O O . MET A 1 261 ? 38.327 8.250 -66.036 1.00 98.56 261 MET A O 1
ATOM 2034 N N . GLU A 1 262 ? 36.903 7.007 -64.843 1.00 98.62 262 GLU A N 1
ATOM 2035 C CA . GLU A 1 262 ? 37.126 5.758 -65.581 1.00 98.62 262 GLU A CA 1
ATOM 2036 C C . GLU A 1 262 ? 36.732 5.900 -67.056 1.00 98.62 262 GLU A C 1
ATOM 2038 O O . GLU A 1 262 ? 37.502 5.503 -67.932 1.00 98.62 262 GLU A O 1
ATOM 2043 N N . THR A 1 263 ? 35.587 6.530 -67.346 1.00 98.56 263 THR A N 1
ATOM 2044 C CA . THR A 1 263 ? 35.170 6.802 -68.732 1.00 98.56 263 THR A CA 1
ATOM 2045 C C . THR A 1 263 ? 36.132 7.752 -69.443 1.00 98.56 263 THR A C 1
ATOM 2047 O O . THR A 1 263 ? 36.538 7.466 -70.568 1.00 98.56 263 THR A O 1
ATOM 2050 N N . ALA A 1 264 ? 36.572 8.828 -68.780 1.00 98.56 264 ALA A N 1
ATOM 2051 C CA . ALA A 1 264 ? 37.560 9.750 -69.333 1.00 98.56 264 ALA A CA 1
ATOM 2052 C C . ALA A 1 264 ? 38.889 9.036 -69.626 1.00 98.56 264 ALA A C 1
ATOM 2054 O O . ALA A 1 264 ? 39.432 9.173 -70.717 1.00 98.56 264 ALA A O 1
ATOM 2055 N N . ILE A 1 265 ? 39.373 8.201 -68.700 1.00 98.62 265 ILE A N 1
ATOM 2056 C CA . ILE A 1 265 ? 40.581 7.388 -68.899 1.00 98.62 265 ILE A CA 1
ATOM 2057 C C . ILE A 1 265 ? 40.412 6.421 -70.080 1.00 98.62 265 ILE A C 1
ATOM 2059 O O . ILE A 1 265 ? 41.366 6.221 -70.829 1.00 98.62 265 ILE A O 1
ATOM 2063 N N . SER A 1 266 ? 39.236 5.812 -70.266 1.00 98.31 266 SER A N 1
ATOM 2064 C CA . SER A 1 266 ? 38.971 4.933 -71.415 1.00 98.31 266 SER A CA 1
ATOM 2065 C C . SER A 1 266 ? 39.083 5.686 -72.741 1.00 98.31 266 SER A C 1
ATOM 2067 O O . SER A 1 266 ? 39.776 5.224 -73.644 1.00 98.31 266 SER A O 1
ATOM 2069 N N . VAL A 1 267 ? 38.475 6.873 -72.830 1.00 98.44 267 VAL A N 1
ATOM 2070 C CA . VAL A 1 267 ? 38.548 7.736 -74.020 1.00 98.44 267 VAL A CA 1
ATOM 2071 C C . VAL A 1 267 ? 39.989 8.179 -74.293 1.00 98.44 267 VAL A C 1
ATOM 2073 O O . VAL A 1 267 ? 40.459 8.083 -75.423 1.00 98.44 267 VAL A O 1
ATOM 2076 N N . GLU A 1 268 ? 40.728 8.609 -73.269 1.00 98.19 268 GLU A N 1
ATOM 2077 C CA . GLU A 1 268 ? 42.144 8.978 -73.408 1.00 98.19 268 GLU A CA 1
ATOM 2078 C C . GLU A 1 268 ? 42.999 7.789 -73.881 1.00 98.19 268 GLU A C 1
ATOM 2080 O O . GLU A 1 268 ? 43.877 7.945 -74.728 1.00 98.19 268 GLU A O 1
ATOM 2085 N N . ARG A 1 269 ? 42.726 6.569 -73.396 1.00 98.44 269 ARG A N 1
ATOM 2086 C CA . ARG A 1 269 ? 43.412 5.352 -73.866 1.00 98.44 269 ARG A CA 1
ATOM 2087 C C . ARG A 1 269 ? 43.143 5.071 -75.344 1.00 98.44 269 ARG A C 1
ATOM 2089 O O . ARG A 1 269 ? 44.079 4.714 -76.058 1.00 98.44 269 ARG A O 1
ATOM 2096 N N . GLU A 1 270 ? 41.904 5.238 -75.802 1.00 98.38 270 GLU A N 1
ATOM 2097 C CA . GLU A 1 270 ? 41.542 5.104 -77.220 1.00 98.38 270 GLU A CA 1
ATOM 2098 C C . GLU A 1 270 ? 42.269 6.147 -78.079 1.00 98.38 270 GLU A C 1
ATOM 2100 O O . GLU A 1 270 ? 42.899 5.792 -79.076 1.00 98.38 270 GLU A O 1
ATOM 2105 N N . GLN A 1 271 ? 42.287 7.412 -77.649 1.00 98.12 271 GLN A N 1
ATOM 2106 C CA . GLN A 1 271 ? 43.010 8.481 -78.346 1.00 98.12 271 GLN A CA 1
ATOM 2107 C C . GLN A 1 271 ? 44.517 8.214 -78.424 1.00 98.12 271 GLN A C 1
ATOM 2109 O O . GLN A 1 271 ? 45.124 8.377 -79.484 1.00 98.12 271 GLN A O 1
ATOM 2114 N N . VAL A 1 272 ? 45.134 7.770 -77.324 1.00 98.44 272 VAL A N 1
ATOM 2115 C CA . VAL A 1 272 ? 46.552 7.379 -77.308 1.00 98.44 272 VAL A CA 1
ATOM 2116 C C . VAL A 1 272 ? 46.805 6.239 -78.292 1.00 98.44 272 VAL A C 1
ATOM 2118 O O . VAL A 1 272 ? 47.798 6.279 -79.020 1.00 98.44 272 VAL A O 1
ATOM 2121 N N . HIS A 1 273 ? 45.911 5.250 -78.362 1.00 98.38 273 HIS A N 1
ATOM 2122 C CA . HIS A 1 273 ? 46.033 4.152 -79.316 1.00 98.38 273 HIS A CA 1
ATOM 2123 C C . HIS A 1 273 ? 45.941 4.635 -80.773 1.00 98.38 273 HIS A C 1
ATOM 2125 O O . HIS A 1 273 ? 46.780 4.266 -81.595 1.00 98.38 273 HIS A O 1
ATOM 2131 N N . GLU A 1 274 ? 44.989 5.514 -81.097 1.00 98.19 274 GLU A N 1
ATOM 2132 C CA . GLU A 1 274 ? 44.900 6.123 -82.430 1.00 98.19 274 GLU A CA 1
ATOM 2133 C C . GLU A 1 274 ? 46.149 6.933 -82.792 1.00 98.19 274 GLU A C 1
ATOM 2135 O O . GLU A 1 274 ? 46.637 6.864 -83.922 1.00 98.19 274 GLU A O 1
ATOM 2140 N N . LEU A 1 275 ? 46.674 7.722 -81.851 1.00 98.12 275 LEU A N 1
ATOM 2141 C CA . LEU A 1 275 ? 47.897 8.495 -82.060 1.00 98.12 275 LEU A CA 1
ATOM 2142 C C . LEU A 1 275 ? 49.095 7.576 -82.306 1.00 98.12 275 LEU A C 1
ATOM 2144 O O . LEU A 1 275 ? 49.881 7.842 -83.211 1.00 98.12 275 LEU A O 1
ATOM 2148 N N . GLN A 1 276 ? 49.207 6.470 -81.567 1.00 98.25 276 GLN A N 1
ATOM 2149 C CA . GLN A 1 276 ? 50.234 5.455 -81.809 1.00 98.25 276 GLN A CA 1
ATOM 2150 C C . GLN A 1 276 ? 50.128 4.865 -83.222 1.00 98.25 276 GLN A C 1
ATOM 2152 O O . GLN A 1 276 ? 51.144 4.780 -83.912 1.00 98.25 276 GLN A O 1
ATOM 2157 N N . GLN A 1 277 ? 48.921 4.522 -83.685 1.00 98.12 277 GLN A N 1
ATOM 2158 C CA . GLN A 1 277 ? 48.702 4.034 -85.054 1.00 98.12 277 GLN A CA 1
ATOM 2159 C C . GLN A 1 277 ? 49.095 5.082 -86.109 1.00 98.12 277 GLN A C 1
ATOM 2161 O O . GLN A 1 277 ? 49.775 4.758 -87.083 1.00 98.12 277 GLN A O 1
ATOM 2166 N N . LYS A 1 278 ? 48.718 6.352 -85.904 1.00 98.06 278 LYS A N 1
ATOM 2167 C CA . LYS A 1 278 ? 49.091 7.469 -86.791 1.00 98.06 278 LYS A CA 1
ATOM 2168 C C . LYS A 1 278 ? 50.610 7.666 -86.843 1.00 98.06 278 LYS A C 1
ATOM 2170 O O . LYS A 1 278 ? 51.153 7.822 -87.933 1.00 98.06 278 LYS A O 1
ATOM 2175 N N . CYS A 1 279 ? 51.304 7.612 -85.704 1.00 97.44 279 CYS A N 1
ATOM 2176 C CA . CYS A 1 279 ? 52.767 7.690 -85.655 1.00 97.44 279 CYS A CA 1
ATOM 2177 C C . CYS A 1 279 ? 53.424 6.540 -86.430 1.00 97.44 279 CYS A C 1
ATOM 2179 O O . CYS A 1 279 ? 54.305 6.794 -87.246 1.00 97.44 279 CYS A O 1
ATOM 2181 N N . GLN A 1 280 ? 52.953 5.302 -86.254 1.00 97.81 280 GLN A N 1
ATOM 2182 C CA . GLN A 1 280 ? 53.459 4.143 -87.002 1.00 97.81 280 GLN A CA 1
ATOM 2183 C C . GLN A 1 280 ? 53.238 4.283 -88.518 1.00 97.81 280 GLN A C 1
ATOM 2185 O O . GLN A 1 280 ? 54.125 3.958 -89.309 1.00 97.81 280 GLN A O 1
ATOM 2190 N N . ALA A 1 281 ? 52.078 4.801 -88.938 1.00 97.56 281 ALA A N 1
ATOM 2191 C CA . ALA A 1 281 ? 51.799 5.078 -90.346 1.00 97.56 281 ALA A CA 1
ATOM 2192 C C . ALA A 1 281 ? 52.753 6.143 -90.914 1.00 97.56 281 ALA A C 1
ATOM 2194 O O . ALA A 1 281 ? 53.374 5.922 -91.954 1.00 97.56 281 ALA A O 1
ATOM 2195 N N . LEU A 1 282 ? 52.945 7.255 -90.194 1.00 97.81 282 LEU A N 1
ATOM 2196 C CA . LEU A 1 282 ? 53.884 8.315 -90.580 1.00 97.81 282 LEU A CA 1
ATOM 2197 C C . LEU A 1 282 ? 55.337 7.819 -90.648 1.00 97.81 282 LEU A C 1
ATOM 2199 O O . LEU A 1 282 ? 56.091 8.242 -91.529 1.00 97.81 282 LEU A O 1
ATOM 2203 N N . GLU A 1 283 ? 55.749 6.923 -89.749 1.00 98.12 283 GLU A N 1
ATOM 2204 C CA . GLU A 1 283 ? 57.067 6.280 -89.790 1.00 98.12 283 GLU A CA 1
ATOM 2205 C C . GLU A 1 283 ? 57.234 5.413 -91.048 1.00 98.12 283 GLU A C 1
ATOM 2207 O O . GLU A 1 283 ? 58.250 5.529 -91.743 1.00 98.12 283 GLU A O 1
ATOM 2212 N N . SER A 1 284 ? 56.222 4.604 -91.385 1.00 97.62 284 SER A N 1
ATOM 2213 C CA . SER A 1 284 ? 56.201 3.789 -92.608 1.00 97.62 284 SER A CA 1
ATOM 2214 C C . SER A 1 284 ? 56.265 4.651 -93.875 1.00 97.62 284 SER A C 1
ATOM 2216 O O . SER A 1 284 ? 57.086 4.399 -94.765 1.00 97.62 284 SER A O 1
ATOM 2218 N N . ASP A 1 285 ? 55.479 5.729 -93.928 1.00 97.50 285 ASP A N 1
ATOM 2219 C CA . ASP A 1 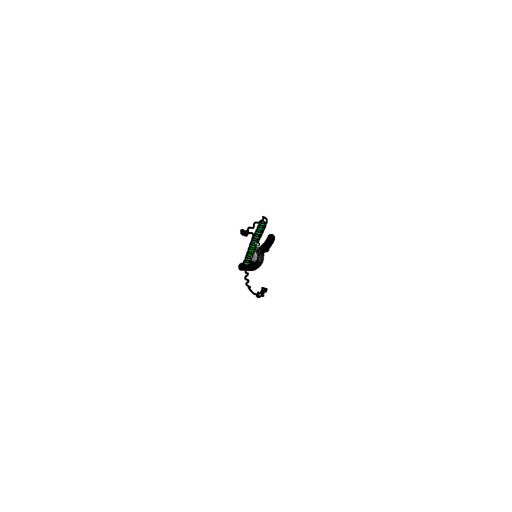285 ? 55.485 6.694 -95.030 1.00 97.50 285 ASP A CA 1
ATOM 2220 C C . ASP A 1 285 ? 56.841 7.389 -95.160 1.00 97.50 285 ASP A C 1
ATOM 2222 O O . ASP A 1 285 ? 57.396 7.479 -96.257 1.00 97.50 285 ASP A O 1
ATOM 2226 N N . THR A 1 286 ? 57.429 7.815 -94.040 1.00 97.19 286 THR A N 1
ATOM 2227 C CA . THR A 1 286 ? 58.771 8.409 -94.009 1.00 97.19 286 THR A CA 1
ATOM 2228 C C . THR A 1 286 ? 59.813 7.437 -94.562 1.00 97.19 286 THR A C 1
ATOM 2230 O O . THR A 1 286 ? 60.680 7.836 -95.345 1.00 97.19 286 THR A O 1
ATOM 2233 N N . GLN A 1 287 ? 59.739 6.153 -94.199 1.00 97.25 287 GLN A N 1
ATOM 2234 C CA . GLN A 1 287 ? 60.633 5.121 -94.724 1.00 97.25 287 GLN A CA 1
ATOM 2235 C C . GLN A 1 287 ? 60.428 4.900 -96.232 1.00 97.25 287 GLN A C 1
ATOM 2237 O O . GLN A 1 287 ? 61.407 4.827 -96.977 1.00 97.25 287 GLN A O 1
ATOM 2242 N N . SER A 1 288 ? 59.178 4.862 -96.697 1.00 97.19 288 SER A N 1
ATOM 2243 C CA . SER A 1 288 ? 58.818 4.751 -98.117 1.00 97.19 288 SER A CA 1
ATOM 2244 C C . SER A 1 288 ? 59.328 5.940 -98.939 1.00 97.19 288 SER A C 1
ATOM 2246 O O . SER A 1 288 ? 59.954 5.756 -99.986 1.00 97.19 288 SER A O 1
ATOM 2248 N N . VAL A 1 289 ? 59.140 7.171 -98.450 1.00 96.88 289 VAL A N 1
ATOM 2249 C CA . VAL A 1 289 ? 59.649 8.394 -99.090 1.00 96.88 289 VAL A CA 1
ATOM 2250 C C . VAL A 1 289 ? 61.173 8.390 -99.134 1.00 96.88 289 VAL A C 1
ATOM 2252 O O . VAL A 1 289 ? 61.732 8.663 -100.192 1.00 96.88 289 VAL A O 1
ATOM 2255 N N . LYS A 1 290 ? 61.859 8.007 -98.047 1.00 96.88 290 LYS A N 1
ATOM 2256 C CA . LYS A 1 290 ? 63.326 7.855 -98.043 1.00 96.88 290 LYS A CA 1
ATOM 2257 C C . LYS A 1 290 ? 63.798 6.849 -99.097 1.00 96.88 290 LYS A C 1
ATOM 2259 O O . LYS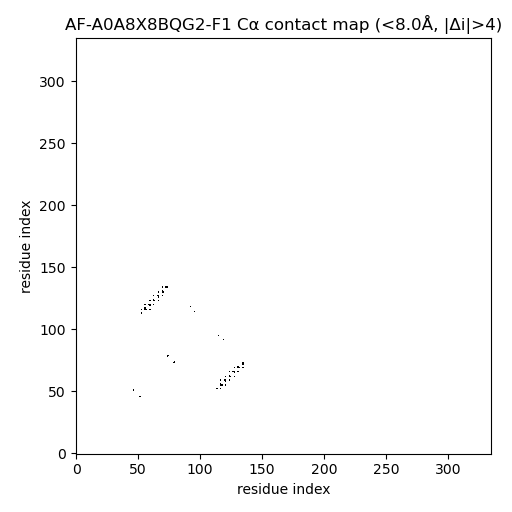 A 1 290 ? 64.751 7.129 -99.817 1.00 96.88 290 LYS A O 1
ATOM 2264 N N . GLN A 1 291 ? 63.122 5.706 -99.235 1.00 96.56 291 GLN A N 1
ATOM 2265 C CA . GLN A 1 291 ? 63.444 4.719 -100.273 1.00 96.56 291 GLN A CA 1
ATOM 2266 C C . GLN A 1 291 ? 63.219 5.262 -101.690 1.00 96.56 291 GLN A C 1
ATOM 2268 O O . GLN A 1 291 ? 64.046 5.031 -102.571 1.00 96.56 291 GLN A O 1
ATOM 2273 N N . LYS A 1 292 ? 62.113 5.980 -101.925 1.00 96.62 292 LYS A N 1
ATOM 2274 C CA . LYS A 1 292 ? 61.841 6.634 -103.215 1.00 96.62 292 LYS A CA 1
ATOM 2275 C C . LYS A 1 292 ? 62.888 7.701 -103.526 1.00 96.62 292 LYS A C 1
ATOM 2277 O O . LYS A 1 292 ? 63.403 7.713 -104.635 1.00 96.62 292 LYS A O 1
ATOM 2282 N N . LEU A 1 293 ? 63.247 8.527 -102.545 1.00 96.69 293 LEU A N 1
ATOM 2283 C CA . LEU A 1 293 ? 64.276 9.555 -102.675 1.00 96.69 293 LEU A CA 1
ATOM 2284 C C . LEU A 1 293 ? 65.629 8.947 -103.059 1.00 96.69 293 LEU A C 1
ATOM 2286 O O . LEU A 1 293 ? 66.264 9.446 -103.975 1.00 96.69 293 LEU A O 1
ATOM 2290 N N . LEU A 1 294 ? 66.040 7.844 -102.423 1.00 96.88 294 LEU A N 1
ATOM 2291 C CA . LEU A 1 294 ? 67.271 7.135 -102.792 1.00 96.88 294 LEU A CA 1
ATOM 2292 C C . LEU A 1 294 ? 67.240 6.632 -104.243 1.00 96.88 294 LEU A C 1
ATOM 2294 O O . LEU A 1 294 ? 68.227 6.779 -104.956 1.00 96.88 294 LEU A O 1
ATOM 2298 N N . LYS A 1 295 ? 66.111 6.072 -104.697 1.00 96.12 295 LYS A N 1
ATOM 2299 C CA . LYS A 1 295 ? 65.948 5.620 -106.091 1.00 96.12 295 LYS A CA 1
ATOM 2300 C C . LYS A 1 295 ? 65.979 6.779 -107.087 1.00 96.12 295 LYS A C 1
ATOM 2302 O O . LYS A 1 295 ? 66.595 6.656 -108.139 1.00 96.12 295 LYS A O 1
ATOM 2307 N N . GLU A 1 296 ? 65.309 7.886 -106.776 1.00 94.31 296 GLU A N 1
ATOM 2308 C CA . GLU A 1 296 ? 65.325 9.083 -107.622 1.00 94.31 296 GLU A CA 1
ATOM 2309 C C . GLU A 1 296 ? 66.707 9.741 -107.643 1.00 94.31 296 GLU A C 1
ATOM 2311 O O . GLU A 1 296 ? 67.148 10.151 -108.709 1.00 94.31 296 GLU A O 1
ATOM 2316 N N . GLN A 1 297 ? 67.433 9.761 -106.520 1.00 95.44 297 GLN A N 1
ATOM 2317 C CA . GLN A 1 297 ? 68.821 10.225 -106.479 1.00 95.44 297 GLN A CA 1
ATOM 2318 C C . GLN A 1 297 ? 69.717 9.360 -107.373 1.00 95.44 297 GLN A C 1
ATOM 2320 O O . GLN A 1 297 ? 70.430 9.899 -108.206 1.00 95.44 297 GLN A O 1
ATOM 2325 N N . GLN A 1 298 ? 69.612 8.028 -107.285 1.00 95.25 298 GLN A N 1
ATOM 2326 C CA . GLN A 1 298 ? 70.344 7.113 -108.173 1.00 95.25 298 GLN A CA 1
ATOM 2327 C C . GLN A 1 298 ? 70.031 7.372 -109.654 1.00 95.25 298 GLN A C 1
ATOM 2329 O O . GLN A 1 298 ? 70.939 7.439 -110.477 1.00 95.25 298 GLN A O 1
ATOM 2334 N N . ARG A 1 299 ? 68.752 7.569 -110.003 1.00 95.81 299 ARG A N 1
ATOM 2335 C CA . ARG A 1 299 ? 68.337 7.927 -111.370 1.00 95.81 299 ARG A CA 1
ATOM 2336 C C . ARG A 1 299 ? 68.878 9.286 -111.808 1.00 95.81 299 ARG A C 1
ATOM 2338 O O . ARG A 1 299 ? 69.270 9.430 -112.964 1.00 95.81 299 ARG A O 1
ATOM 2345 N N . ALA A 1 300 ? 68.877 10.277 -110.918 1.00 94.06 300 ALA A N 1
ATOM 2346 C CA . ALA A 1 300 ? 69.426 11.600 -111.183 1.00 94.06 300 ALA A CA 1
ATOM 2347 C C . ALA A 1 300 ? 70.936 11.521 -111.439 1.00 94.06 300 ALA A C 1
ATOM 2349 O O . ALA A 1 300 ? 71.395 12.077 -112.432 1.00 94.06 300 ALA A O 1
ATOM 2350 N N . ASP A 1 301 ? 71.673 10.759 -110.626 1.00 94.75 301 ASP A N 1
ATOM 2351 C CA . ASP A 1 301 ? 73.110 10.522 -110.794 1.00 94.75 301 ASP A CA 1
ATOM 2352 C C . ASP A 1 301 ? 73.401 9.800 -112.132 1.00 94.75 301 ASP A C 1
ATOM 2354 O O . ASP A 1 301 ? 74.299 10.196 -112.879 1.00 94.75 301 ASP A O 1
ATOM 2358 N N . GLU A 1 302 ? 72.606 8.781 -112.496 1.00 94.31 302 GLU A N 1
ATOM 2359 C CA . GLU A 1 302 ? 72.692 8.094 -113.798 1.00 94.31 302 GLU A CA 1
ATOM 2360 C C . GLU A 1 302 ? 72.425 9.036 -114.984 1.00 94.31 302 GLU A C 1
ATOM 2362 O O . GLU A 1 302 ? 73.108 8.969 -116.011 1.00 94.31 302 GLU A O 1
ATOM 2367 N N . LEU A 1 303 ? 71.409 9.898 -114.876 1.00 93.88 303 LEU A N 1
ATOM 2368 C CA . LEU A 1 303 ? 71.092 10.897 -115.895 1.00 93.88 303 LEU A CA 1
ATOM 2369 C C . LEU A 1 303 ? 72.172 11.976 -115.978 1.00 93.88 303 LEU A C 1
ATOM 2371 O O . LEU A 1 303 ? 72.500 12.403 -117.081 1.00 93.88 303 LEU A O 1
ATOM 2375 N N . GLU A 1 304 ? 72.756 12.396 -114.854 1.00 94.12 304 GLU A N 1
ATOM 2376 C CA . GLU A 1 304 ? 73.870 13.343 -114.831 1.00 94.12 304 GLU A CA 1
ATOM 2377 C C . GLU A 1 304 ? 75.097 12.757 -115.541 1.00 94.12 304 GLU A C 1
ATOM 2379 O O . GLU A 1 304 ? 75.721 13.450 -116.349 1.00 94.12 304 GLU A O 1
ATOM 2384 N N . LEU A 1 305 ? 75.407 11.475 -115.308 1.00 93.81 305 LEU A N 1
ATOM 2385 C CA . LEU A 1 305 ? 76.467 10.762 -116.024 1.00 93.81 305 LEU A CA 1
ATOM 2386 C C . LEU A 1 305 ? 76.188 10.730 -117.534 1.00 93.81 305 LEU A C 1
ATOM 2388 O O . LEU A 1 305 ? 77.031 11.158 -118.318 1.00 93.81 305 LEU A O 1
ATOM 2392 N N . LYS A 1 306 ? 74.972 10.344 -117.942 1.00 93.94 306 LYS A N 1
ATOM 2393 C CA . LYS A 1 306 ? 74.556 10.366 -119.357 1.00 93.94 306 LYS A CA 1
ATOM 2394 C C . LYS A 1 306 ? 74.636 11.766 -119.970 1.00 93.94 306 LYS A C 1
ATOM 2396 O O . LYS A 1 306 ? 75.057 11.909 -121.112 1.00 93.94 306 LYS A O 1
ATOM 2401 N N . CYS A 1 307 ? 74.250 12.810 -119.238 1.00 91.81 307 CYS A N 1
ATOM 2402 C CA . CYS A 1 307 ? 74.375 14.198 -119.685 1.00 91.81 307 CYS A CA 1
ATOM 2403 C C . CYS A 1 307 ? 75.842 14.609 -119.862 1.00 91.81 307 CYS A C 1
ATOM 2405 O O . CYS A 1 307 ? 76.154 15.308 -120.825 1.00 91.81 307 CYS A O 1
ATOM 2407 N N . LYS A 1 308 ? 76.746 14.172 -118.972 1.00 92.75 308 LYS A N 1
ATOM 2408 C CA . LYS A 1 308 ? 78.196 14.375 -119.125 1.00 92.75 308 LYS A CA 1
ATOM 2409 C C . LYS A 1 308 ? 78.723 13.655 -120.365 1.00 92.75 308 LYS A C 1
ATOM 2411 O O . LYS A 1 308 ? 79.419 14.288 -121.151 1.00 92.75 308 LYS A O 1
ATOM 2416 N N . ASP A 1 309 ? 78.331 12.401 -120.585 1.00 92.00 309 ASP A N 1
ATOM 2417 C CA . ASP A 1 309 ? 78.713 11.626 -121.772 1.00 92.00 309 ASP A CA 1
ATOM 2418 C C . ASP A 1 309 ? 78.226 12.288 -123.064 1.00 92.00 309 ASP A C 1
ATOM 2420 O O . ASP A 1 309 ? 79.007 12.498 -123.991 1.00 92.00 309 ASP A O 1
ATOM 2424 N N . LEU A 1 310 ? 76.953 12.691 -123.112 1.00 91.94 310 LEU A N 1
ATOM 2425 C CA . LEU A 1 310 ? 76.383 13.419 -124.247 1.00 91.94 310 LEU A CA 1
ATOM 2426 C C . LEU A 1 310 ? 77.065 14.772 -124.463 1.00 91.94 310 LEU A C 1
ATOM 2428 O O . LEU A 1 310 ? 77.263 15.170 -125.608 1.00 91.94 310 LEU A O 1
ATOM 2432 N N . LYS A 1 311 ? 77.450 15.476 -123.392 1.00 91.56 311 LYS A N 1
ATOM 2433 C CA . LYS A 1 311 ? 78.199 16.733 -123.487 1.00 91.56 311 LYS A CA 1
ATOM 2434 C C . LYS A 1 311 ? 79.595 16.508 -124.061 1.00 91.56 311 LYS A C 1
ATOM 2436 O O . LYS A 1 311 ? 79.966 17.218 -124.985 1.00 91.56 311 LYS A O 1
ATOM 2441 N N . MET A 1 312 ? 80.327 15.499 -123.584 1.00 90.88 312 MET A N 1
ATOM 2442 C CA . MET A 1 312 ? 81.624 15.120 -124.155 1.00 90.88 312 MET A CA 1
ATOM 2443 C C . MET A 1 312 ? 81.494 14.707 -125.622 1.00 90.88 312 MET A C 1
ATOM 2445 O O . MET A 1 312 ? 82.313 15.115 -126.436 1.00 90.88 312 MET A O 1
ATOM 2449 N N . ALA A 1 313 ? 80.458 13.943 -125.980 1.00 88.00 313 ALA A N 1
ATOM 2450 C CA . ALA A 1 313 ? 80.187 13.566 -127.365 1.00 88.00 313 ALA A CA 1
ATOM 2451 C C . ALA A 1 313 ? 79.863 14.789 -128.240 1.00 88.00 313 ALA A C 1
ATOM 2453 O O . ALA A 1 313 ? 80.372 14.899 -129.352 1.00 88.00 313 ALA A O 1
ATOM 2454 N N . ALA A 1 314 ? 79.060 15.732 -127.738 1.00 86.69 314 ALA A N 1
ATOM 2455 C CA . ALA A 1 314 ? 78.755 16.980 -128.432 1.00 86.69 314 ALA A CA 1
ATOM 2456 C C . ALA A 1 314 ? 79.994 17.879 -128.584 1.00 86.69 314 ALA A C 1
ATOM 2458 O O . ALA A 1 314 ? 80.194 18.458 -129.649 1.00 86.69 314 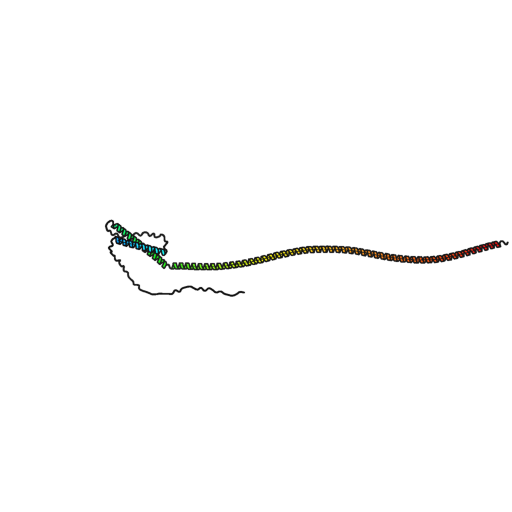ALA A O 1
ATOM 2459 N N . ASP A 1 315 ? 80.837 17.978 -127.553 1.00 89.12 315 ASP A N 1
ATOM 2460 C CA . ASP A 1 315 ? 82.099 18.722 -127.594 1.00 89.12 315 ASP A CA 1
ATOM 2461 C C . ASP A 1 315 ? 83.103 18.059 -128.552 1.00 89.12 315 ASP A C 1
ATOM 2463 O O . ASP A 1 315 ? 83.729 18.756 -129.345 1.00 89.12 315 ASP A O 1
ATOM 2467 N N . ALA A 1 316 ? 83.202 16.726 -128.562 1.00 86.69 316 ALA A N 1
ATOM 2468 C CA . ALA A 1 316 ? 84.019 15.978 -129.518 1.00 86.69 316 ALA A CA 1
ATOM 2469 C C . ALA A 1 316 ? 83.533 16.184 -130.959 1.00 86.69 316 ALA A C 1
ATOM 2471 O O . ALA A 1 316 ? 84.337 16.425 -131.858 1.00 86.69 316 ALA A O 1
ATOM 2472 N N . GLU A 1 317 ? 82.218 16.160 -131.185 1.00 85.44 317 GLU A N 1
ATOM 2473 C CA . GLU A 1 317 ? 81.645 16.427 -132.502 1.00 85.44 317 GLU A CA 1
ATOM 2474 C C . GLU A 1 317 ? 81.854 17.885 -132.926 1.00 85.44 317 GLU A C 1
ATOM 2476 O O . GLU A 1 317 ? 82.137 18.168 -134.089 1.00 85.44 317 GLU A O 1
ATOM 2481 N N . LYS A 1 318 ? 81.806 18.824 -131.977 1.00 86.12 318 LYS A N 1
ATOM 2482 C CA . LYS A 1 318 ? 82.179 20.221 -132.204 1.00 86.12 318 LYS A CA 1
ATOM 2483 C C . LYS A 1 318 ? 83.659 20.353 -132.576 1.00 86.12 318 LYS A C 1
ATOM 2485 O O . LYS A 1 318 ? 83.955 21.072 -133.525 1.00 86.12 318 LYS A O 1
ATOM 2490 N N . SER A 1 319 ? 84.562 19.644 -131.895 1.00 82.00 319 SER A N 1
ATOM 2491 C CA . SER A 1 319 ? 85.989 19.579 -132.240 1.00 82.00 319 SER A CA 1
ATOM 2492 C C . SER A 1 319 ? 86.216 18.990 -133.636 1.00 82.00 319 SER A C 1
ATOM 2494 O O . SER A 1 319 ? 86.972 19.554 -134.425 1.00 82.00 319 SER A O 1
ATOM 2496 N N . ARG A 1 320 ? 85.492 17.925 -133.993 1.00 82.25 320 ARG A N 1
ATOM 2497 C CA . ARG A 1 320 ? 85.521 17.331 -135.337 1.00 82.25 320 ARG A CA 1
ATOM 2498 C C . ARG A 1 320 ? 85.007 18.299 -136.402 1.00 82.25 320 ARG A C 1
ATOM 2500 O O . ARG A 1 320 ? 85.578 18.397 -137.482 1.00 82.25 320 ARG A O 1
ATOM 2507 N N . LEU A 1 321 ? 83.940 19.045 -136.110 1.00 78.88 321 LEU A N 1
ATOM 2508 C CA . LEU A 1 321 ? 83.438 20.102 -136.989 1.00 78.88 321 LEU A CA 1
ATOM 2509 C C . LEU A 1 321 ? 84.446 21.246 -137.142 1.00 78.88 321 LEU A C 1
ATOM 2511 O O . LEU A 1 321 ? 84.541 21.802 -138.234 1.00 78.88 321 LEU A O 1
ATOM 2515 N N . THR A 1 322 ? 85.201 21.592 -136.092 1.00 76.81 322 THR A N 1
ATOM 2516 C CA . THR A 1 322 ? 86.282 22.582 -136.197 1.00 76.81 322 THR A CA 1
ATOM 2517 C C . THR A 1 322 ? 87.468 22.063 -137.005 1.00 76.81 322 THR A C 1
ATOM 2519 O O . THR A 1 322 ? 87.918 22.795 -137.876 1.00 76.81 322 THR A O 1
ATOM 2522 N N . GLU A 1 323 ? 87.907 20.811 -136.827 1.00 76.88 323 GLU A N 1
ATOM 2523 C CA . GLU A 1 323 ? 88.931 20.190 -137.686 1.00 76.88 323 GLU A CA 1
ATOM 2524 C C . GLU A 1 323 ? 88.474 20.143 -139.142 1.00 76.88 323 GLU A C 1
ATOM 2526 O O . GLU A 1 323 ? 89.178 20.629 -140.011 1.00 76.88 323 GLU A O 1
ATOM 2531 N N . MET A 1 324 ? 87.252 19.683 -139.423 1.00 73.44 324 MET A N 1
ATOM 2532 C CA . MET A 1 324 ? 86.673 19.716 -140.773 1.00 73.44 324 MET A CA 1
ATOM 2533 C C . MET A 1 324 ? 86.587 21.146 -141.341 1.00 73.44 324 MET A C 1
ATOM 2535 O O . MET A 1 324 ? 86.684 21.348 -142.553 1.00 73.44 324 MET A O 1
ATOM 2539 N N . ALA A 1 325 ? 86.368 22.159 -140.496 1.00 69.62 325 ALA A N 1
ATOM 2540 C CA . ALA A 1 325 ? 86.384 23.562 -140.904 1.00 69.62 325 ALA A CA 1
ATOM 2541 C C . ALA A 1 325 ? 87.810 24.082 -141.165 1.00 69.62 325 ALA A C 1
ATOM 2543 O O . ALA A 1 325 ? 87.984 24.931 -142.042 1.00 69.62 325 ALA A O 1
ATOM 2544 N N . GLU A 1 326 ? 88.817 23.570 -140.455 1.00 66.56 326 GLU A N 1
ATOM 2545 C CA . GLU A 1 326 ? 90.233 23.863 -140.689 1.00 66.56 326 GLU A CA 1
ATOM 2546 C C . GLU A 1 326 ? 90.811 23.085 -141.876 1.00 66.56 326 GLU A C 1
ATOM 2548 O O . GLU A 1 326 ? 91.514 23.682 -142.677 1.00 66.56 326 GLU A O 1
ATOM 2553 N N . GLU A 1 327 ? 90.440 21.826 -142.107 1.00 63.22 327 GLU A N 1
ATOM 2554 C CA . GLU A 1 327 ? 90.773 21.060 -143.318 1.00 63.22 327 GLU A CA 1
ATOM 2555 C C . GLU A 1 327 ? 90.181 21.711 -144.573 1.00 63.22 327 GLU A C 1
ATOM 2557 O O . GLU A 1 327 ? 90.819 21.738 -145.628 1.00 63.22 327 GLU A O 1
ATOM 2562 N N . ARG A 1 328 ? 88.993 22.319 -144.458 1.00 58.56 328 ARG A N 1
ATOM 2563 C CA . ARG A 1 328 ? 88.430 23.177 -145.512 1.00 58.56 328 ARG A CA 1
ATOM 2564 C C . ARG A 1 328 ? 89.238 24.456 -145.737 1.00 58.56 328 ARG A C 1
ATOM 2566 O O . ARG A 1 328 ? 89.224 24.949 -146.857 1.00 58.56 328 ARG A O 1
ATOM 2573 N N . LYS A 1 329 ? 89.933 24.976 -144.719 1.00 57.91 329 LYS A N 1
ATOM 2574 C CA . LYS A 1 329 ? 90.846 26.127 -144.846 1.00 57.91 329 LYS A CA 1
ATOM 2575 C C . LYS A 1 329 ? 92.243 25.725 -145.345 1.00 57.91 329 LYS A C 1
ATOM 2577 O O . LYS A 1 329 ? 92.807 26.426 -146.176 1.00 57.91 329 LYS A O 1
ATOM 2582 N N . ALA A 1 330 ? 92.777 24.578 -144.935 1.00 55.59 330 ALA A N 1
ATOM 2583 C CA . ALA A 1 330 ? 94.064 24.050 -145.394 1.00 55.59 330 ALA A CA 1
ATOM 2584 C C . ALA A 1 330 ? 93.991 23.522 -146.839 1.00 55.59 330 ALA A C 1
ATOM 2586 O O . ALA A 1 330 ? 94.935 23.676 -147.608 1.00 55.59 330 ALA A O 1
ATOM 2587 N N . SER A 1 331 ? 92.828 23.012 -147.263 1.00 51.19 331 SER A N 1
ATOM 2588 C CA . SER A 1 331 ? 92.547 22.705 -148.676 1.00 51.19 331 SER A CA 1
ATOM 2589 C C . SER A 1 331 ? 92.375 23.960 -149.547 1.00 51.19 331 SER A C 1
ATOM 2591 O O . SER A 1 331 ? 92.233 23.837 -150.760 1.00 51.19 331 SER A O 1
ATOM 2593 N N . THR A 1 332 ? 92.405 25.161 -148.955 1.00 53.00 332 THR A N 1
ATOM 2594 C CA . THR A 1 332 ? 92.433 26.445 -149.674 1.00 53.00 332 THR A CA 1
ATOM 2595 C C . THR A 1 332 ? 93.791 27.160 -149.619 1.00 53.00 332 THR A C 1
ATOM 2597 O O . THR A 1 332 ? 93.902 28.238 -150.185 1.00 53.00 332 THR A O 1
ATOM 2600 N N . GLU A 1 333 ? 94.833 26.570 -149.013 1.00 47.50 333 GLU A N 1
ATOM 2601 C CA . GLU A 1 333 ? 96.206 27.128 -148.990 1.00 47.50 333 GLU A CA 1
ATOM 2602 C C . GLU A 1 333 ? 97.217 26.341 -149.862 1.00 47.50 333 GLU A C 1
ATOM 2604 O O . GLU A 1 333 ? 98.424 26.563 -149.785 1.00 47.50 333 GLU A O 1
ATOM 2609 N N . LEU A 1 334 ? 96.741 25.458 -150.752 1.00 45.88 334 LEU A N 1
ATOM 2610 C CA . LEU A 1 334 ? 97.552 24.781 -151.785 1.00 45.88 334 LEU A CA 1
ATOM 2611 C C . LEU A 1 334 ? 97.104 25.089 -153.229 1.00 45.88 334 LEU A C 1
ATOM 2613 O O . LEU A 1 334 ? 97.393 24.334 -154.159 1.00 45.88 334 LEU A O 1
ATOM 2617 N N . THR A 1 335 ? 96.466 26.244 -153.416 1.00 41.00 335 THR A N 1
ATOM 2618 C CA . THR A 1 335 ? 96.220 26.920 -154.705 1.00 41.00 335 THR A CA 1
ATOM 2619 C C . THR A 1 335 ? 96.238 28.420 -154.498 1.00 41.00 335 THR A C 1
ATOM 2621 O O . THR A 1 335 ? 96.815 29.124 -155.351 1.00 41.00 335 THR A O 1
#